Protein AF-A0AAD7YQD9-F1 (afdb_monomer_lite)

Structure (mmCIF, N/CA/C/O backbone):
data_AF-A0AAD7YQD9-F1
#
_entry.id   AF-A0AAD7YQD9-F1
#
loop_
_atom_site.group_PDB
_atom_site.id
_atom_site.type_symbol
_atom_site.label_atom_id
_atom_site.label_alt_id
_atom_site.label_comp_id
_atom_site.label_asym_id
_atom_site.label_entity_id
_atom_site.label_seq_id
_atom_site.pdbx_PDB_ins_code
_atom_site.Cartn_x
_atom_site.Cartn_y
_atom_site.Cartn_z
_atom_site.occupancy
_atom_site.B_iso_or_equiv
_atom_site.auth_seq_id
_atom_site.auth_comp_id
_atom_site.auth_asym_id
_atom_site.auth_atom_id
_atom_site.pdbx_PDB_model_num
ATOM 1 N N . MET A 1 1 ? 28.209 -9.258 -14.924 1.00 42.34 1 MET A N 1
ATOM 2 C CA . MET A 1 1 ? 29.156 -9.358 -13.782 1.00 42.34 1 MET A CA 1
ATOM 3 C C . MET A 1 1 ? 29.355 -10.800 -13.268 1.00 42.34 1 MET A C 1
ATOM 5 O O . MET A 1 1 ? 29.747 -10.992 -12.128 1.00 42.34 1 MET A O 1
ATOM 9 N N . GLN A 1 2 ? 29.235 -11.828 -14.121 1.00 38.47 2 GLN A N 1
ATOM 10 C CA . GLN A 1 2 ? 29.493 -13.237 -13.758 1.00 38.47 2 GLN A CA 1
ATOM 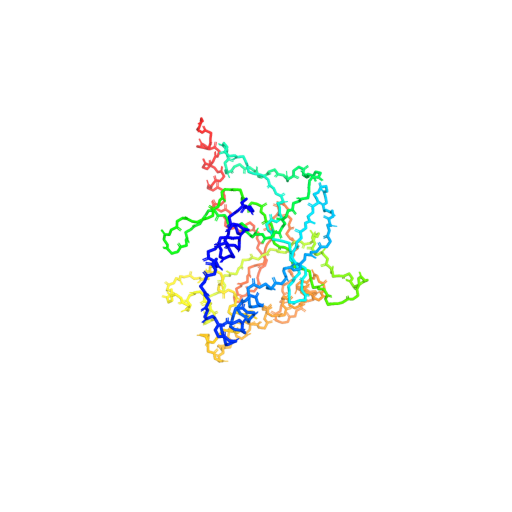11 C C . GLN A 1 2 ? 30.982 -13.645 -13.736 1.00 38.47 2 GLN A C 1
ATOM 13 O O . GLN A 1 2 ? 31.300 -14.771 -13.374 1.00 38.47 2 GLN A O 1
ATOM 18 N N . LYS A 1 3 ? 31.924 -12.750 -14.073 1.00 33.09 3 LYS A N 1
ATOM 19 C CA . LYS A 1 3 ? 33.361 -13.082 -14.038 1.00 33.09 3 LYS 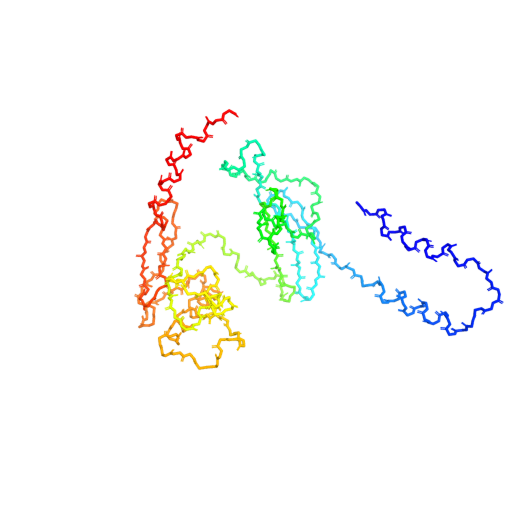A CA 1
ATOM 20 C C . LYS A 1 3 ? 33.985 -12.999 -12.635 1.00 33.09 3 LYS A C 1
ATOM 22 O O . LYS A 1 3 ? 34.925 -13.735 -12.366 1.00 33.09 3 LYS A O 1
ATOM 27 N N . ALA A 1 4 ? 33.440 -12.185 -11.724 1.00 32.25 4 ALA A N 1
ATOM 28 C CA . ALA A 1 4 ? 34.069 -11.929 -10.422 1.00 32.25 4 ALA A CA 1
ATOM 29 C C . ALA A 1 4 ? 33.846 -13.049 -9.382 1.00 32.25 4 ALA A C 1
ATOM 31 O O . ALA A 1 4 ? 34.755 -13.370 -8.621 1.00 32.25 4 ALA A O 1
ATOM 32 N N . SER A 1 5 ? 32.669 -13.690 -9.375 1.00 39.41 5 SER A N 1
ATOM 33 C CA . SER A 1 5 ? 32.343 -14.760 -8.414 1.00 39.41 5 SER A CA 1
ATOM 34 C C . SER A 1 5 ? 33.034 -16.089 -8.763 1.00 39.41 5 SER A C 1
ATOM 36 O O . SER A 1 5 ? 33.635 -16.723 -7.895 1.00 39.41 5 SER A O 1
ATOM 38 N N . ALA A 1 6 ? 33.087 -16.451 -10.052 1.00 39.75 6 ALA A N 1
ATOM 39 C CA . ALA A 1 6 ? 33.828 -17.628 -10.513 1.00 39.75 6 ALA A CA 1
ATOM 40 C C . ALA A 1 6 ? 35.352 -17.486 -10.306 1.00 39.75 6 ALA A C 1
ATOM 42 O O . ALA A 1 6 ? 36.026 -18.457 -9.961 1.00 39.75 6 ALA A O 1
ATOM 43 N N . GLN A 1 7 ? 35.903 -16.269 -10.435 1.00 38.09 7 GLN A N 1
ATOM 44 C CA . GLN A 1 7 ? 37.328 -16.008 -10.182 1.00 38.09 7 GLN A CA 1
ATOM 45 C C . GLN A 1 7 ? 37.728 -16.145 -8.708 1.00 38.09 7 GLN A C 1
ATOM 47 O O . GLN A 1 7 ? 38.887 -16.461 -8.435 1.00 38.09 7 GLN A O 1
ATOM 52 N N . CYS A 1 8 ? 36.800 -15.964 -7.762 1.00 37.59 8 CYS A N 1
ATOM 53 C CA . CYS A 1 8 ? 37.079 -16.175 -6.340 1.00 37.59 8 CYS A CA 1
ATOM 54 C C . CYS A 1 8 ? 37.277 -17.672 -6.027 1.00 37.59 8 CYS A C 1
ATOM 56 O O . CYS A 1 8 ? 38.214 -18.045 -5.324 1.00 37.59 8 CYS A O 1
ATOM 58 N N . CYS A 1 9 ? 36.464 -18.536 -6.646 1.00 42.69 9 CYS A N 1
ATOM 59 C CA . CYS A 1 9 ? 36.531 -19.989 -6.472 1.00 42.69 9 CYS A CA 1
ATOM 60 C C . CYS A 1 9 ? 37.806 -20.596 -7.096 1.00 42.69 9 CYS A C 1
ATOM 62 O O . CYS A 1 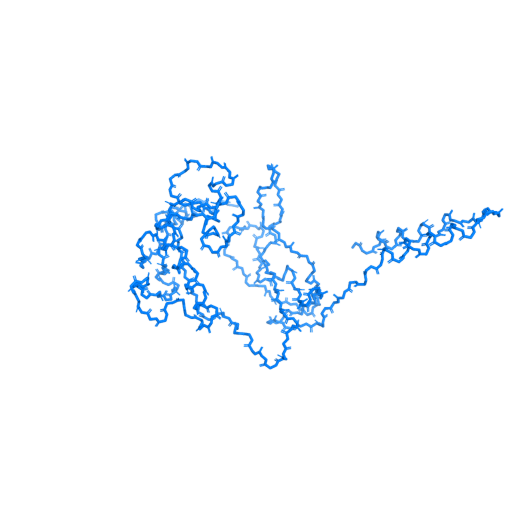9 ? 38.474 -21.423 -6.480 1.00 42.69 9 CYS A O 1
ATOM 64 N N . VAL A 1 10 ? 38.216 -20.115 -8.278 1.00 44.84 10 VAL A N 1
ATOM 65 C CA . VAL A 1 10 ? 39.431 -20.604 -8.961 1.00 44.84 10 VAL A CA 1
ATOM 66 C C . VAL A 1 10 ? 40.721 -20.103 -8.289 1.00 44.84 10 VAL A C 1
ATOM 68 O O . VAL A 1 10 ? 41.679 -20.866 -8.172 1.00 44.84 10 VAL A O 1
ATOM 71 N N . ARG A 1 11 ? 40.759 -18.863 -7.769 1.00 38.84 11 ARG A N 1
ATOM 72 C CA . ARG A 1 11 ? 41.952 -18.331 -7.071 1.00 38.84 11 ARG A CA 1
ATOM 73 C C . ARG A 1 11 ? 42.222 -18.989 -5.716 1.00 38.84 11 ARG A C 1
ATOM 75 O O . ARG A 1 11 ? 43.385 -19.057 -5.322 1.00 38.84 11 ARG A O 1
ATOM 82 N N . LEU A 1 12 ? 41.189 -19.464 -5.018 1.00 40.66 12 LEU A N 1
ATOM 83 C CA . LEU A 1 12 ? 41.350 -20.215 -3.767 1.00 40.66 12 LEU A CA 1
ATOM 84 C C . LEU A 1 12 ? 41.910 -21.624 -4.014 1.00 40.66 12 LEU A C 1
ATOM 86 O O . LEU A 1 12 ? 42.760 -22.070 -3.252 1.00 40.66 12 LEU A O 1
ATOM 90 N N . LEU A 1 13 ? 41.517 -22.274 -5.115 1.00 43.19 13 LEU A N 1
ATOM 91 C CA . LEU A 1 13 ? 42.025 -23.598 -5.497 1.00 43.19 13 LEU A CA 1
ATOM 92 C C . LEU A 1 13 ? 43.437 -23.558 -6.113 1.00 43.19 13 LEU A C 1
ATOM 94 O O . LEU A 1 13 ? 44.193 -24.510 -5.965 1.00 43.19 13 LEU A O 1
ATOM 98 N N . GLN A 1 14 ? 43.834 -22.461 -6.772 1.00 40.66 14 GLN A N 1
ATOM 99 C CA . GLN A 1 14 ? 45.178 -22.336 -7.366 1.00 40.66 14 GLN A CA 1
ATOM 100 C C . GLN A 1 14 ? 46.280 -21.922 -6.376 1.00 40.66 14 GLN A C 1
ATOM 102 O O . GLN A 1 14 ? 47.455 -22.119 -6.673 1.00 40.66 14 GLN A O 1
ATOM 107 N N . LYS A 1 15 ? 45.942 -21.364 -5.204 1.00 40.25 15 LYS A N 1
ATOM 108 C CA . LYS A 1 15 ? 46.939 -21.003 -4.175 1.00 40.25 15 LYS A CA 1
ATOM 109 C C . LYS A 1 15 ? 47.322 -22.151 -3.235 1.00 40.25 15 LYS A C 1
ATOM 111 O O . LYS A 1 15 ? 48.244 -21.980 -2.447 1.00 40.25 15 LYS A O 1
ATOM 116 N N . SER A 1 16 ? 46.679 -23.315 -3.324 1.00 43.34 16 SER A N 1
ATOM 117 C CA . SER A 1 16 ? 47.000 -24.493 -2.505 1.00 43.34 16 SER A CA 1
ATOM 118 C C . SER A 1 16 ? 47.942 -25.479 -3.212 1.00 43.34 16 SER A C 1
ATOM 120 O O . SER A 1 16 ? 47.771 -26.693 -3.104 1.00 43.34 16 SER A O 1
ATOM 122 N N . ALA A 1 17 ? 48.932 -24.976 -3.957 1.00 39.75 17 ALA A N 1
ATOM 123 C CA . ALA A 1 17 ? 50.011 -25.800 -4.491 1.00 39.75 17 ALA A CA 1
ATOM 124 C C . ALA A 1 17 ? 50.964 -26.214 -3.350 1.00 39.75 17 ALA A C 1
ATOM 126 O O . ALA A 1 17 ? 51.833 -25.452 -2.945 1.00 39.75 17 ALA A O 1
ATOM 127 N N . MET A 1 18 ? 50.718 -27.421 -2.830 1.00 44.50 18 MET A N 1
ATOM 128 C CA . MET A 1 18 ? 51.647 -28.366 -2.190 1.00 44.50 18 MET A CA 1
ATOM 129 C C . MET A 1 18 ? 52.735 -27.795 -1.260 1.00 44.50 18 MET A C 1
ATOM 131 O O . MET A 1 18 ? 53.845 -27.493 -1.691 1.00 44.50 18 MET A O 1
ATOM 135 N N . SER A 1 19 ? 52.478 -27.850 0.052 1.00 42.25 19 SER A N 1
ATOM 136 C CA . SER A 1 19 ? 53.506 -28.290 1.006 1.00 42.25 19 SER A CA 1
ATOM 137 C C . SER A 1 19 ? 53.112 -29.677 1.552 1.00 42.25 19 SER A C 1
ATOM 139 O O . SER A 1 19 ? 51.921 -29.934 1.767 1.00 42.25 19 SER A O 1
ATOM 141 N N . PRO A 1 20 ? 54.057 -30.619 1.716 1.00 46.00 20 PRO A N 1
ATOM 142 C CA . PRO A 1 20 ? 53.750 -31.969 2.171 1.00 46.00 20 PRO A CA 1
ATOM 143 C C . PRO A 1 20 ? 53.592 -31.961 3.696 1.00 46.00 20 PRO A C 1
ATOM 145 O O . PRO A 1 20 ? 54.568 -32.066 4.431 1.00 46.00 20 PRO A O 1
ATOM 148 N N . GLY A 1 21 ? 52.361 -31.785 4.173 1.00 56.81 21 GLY A N 1
ATOM 149 C CA . GLY A 1 21 ? 52.066 -31.821 5.610 1.00 56.81 21 GLY A CA 1
ATOM 150 C C . GLY A 1 21 ? 50.635 -31.448 5.995 1.00 56.81 21 GLY A C 1
ATOM 151 O O . GLY A 1 21 ? 50.427 -30.907 7.075 1.00 56.81 21 GLY A O 1
ATOM 152 N N . LEU A 1 22 ? 49.648 -31.669 5.119 1.00 46.84 22 LEU A N 1
ATOM 153 C CA . LEU A 1 22 ? 48.256 -31.335 5.422 1.00 46.84 22 LEU A CA 1
ATOM 154 C C . LEU A 1 22 ? 47.593 -32.493 6.183 1.00 46.84 22 LEU A C 1
ATOM 156 O O . LEU A 1 22 ? 47.324 -33.546 5.607 1.00 46.84 22 LEU A O 1
ATOM 160 N N . GLU A 1 23 ? 47.345 -32.306 7.480 1.00 55.19 23 GLU A N 1
ATOM 161 C CA . GLU A 1 23 ? 46.640 -33.292 8.298 1.00 55.19 23 GLU A CA 1
ATOM 162 C C . GLU A 1 23 ? 45.187 -33.490 7.840 1.00 55.19 23 GLU A C 1
ATOM 164 O O . GLU A 1 23 ? 44.527 -32.577 7.337 1.00 55.19 23 GLU A O 1
ATOM 169 N N . ILE A 1 24 ? 44.664 -34.698 8.068 1.00 57.94 24 ILE A N 1
ATOM 170 C CA . ILE A 1 24 ? 43.318 -35.152 7.672 1.00 57.94 24 ILE A CA 1
ATOM 171 C C . ILE A 1 24 ? 42.214 -34.184 8.157 1.00 57.94 24 ILE A C 1
ATOM 173 O O . ILE A 1 24 ? 41.207 -33.999 7.473 1.00 57.94 24 ILE A O 1
ATOM 177 N N . TRP A 1 25 ? 42.439 -33.492 9.280 1.00 47.25 25 TRP A N 1
ATOM 178 C CA . TRP A 1 25 ? 41.547 -32.473 9.849 1.00 47.25 25 TRP A CA 1
ATOM 179 C C . TRP A 1 25 ? 41.400 -31.207 8.985 1.00 47.25 25 TRP A C 1
ATOM 181 O O . TRP A 1 25 ? 40.344 -30.571 8.978 1.00 47.25 25 TRP A O 1
ATOM 191 N N . SER A 1 26 ? 42.422 -30.842 8.206 1.00 53.34 26 SER A N 1
ATOM 192 C CA . SER A 1 26 ? 42.373 -29.687 7.301 1.00 53.34 26 SER A CA 1
ATOM 193 C C . SER A 1 26 ? 41.535 -29.967 6.048 1.00 53.34 26 SER A C 1
ATOM 195 O O . SER A 1 26 ? 40.883 -29.059 5.529 1.00 53.34 26 SER A O 1
ATOM 197 N N . MET A 1 27 ? 41.486 -31.222 5.582 1.00 54.59 27 MET A N 1
ATOM 198 C CA . MET A 1 27 ? 40.645 -31.618 4.444 1.00 54.59 27 MET A CA 1
ATOM 199 C C . MET A 1 27 ? 39.156 -31.664 4.808 1.00 54.59 27 MET A C 1
ATOM 201 O O . MET A 1 27 ? 38.321 -31.217 4.022 1.00 54.59 27 MET A O 1
ATOM 205 N N . THR A 1 28 ? 38.797 -32.140 6.003 1.00 57.19 28 THR A N 1
ATOM 206 C CA . THR A 1 28 ? 37.399 -32.145 6.471 1.00 57.19 28 THR A CA 1
ATOM 207 C C . THR A 1 28 ? 36.851 -30.736 6.683 1.00 57.19 28 THR A C 1
ATOM 209 O O . THR A 1 28 ? 35.694 -30.489 6.329 1.00 57.19 28 THR A O 1
ATOM 212 N N . LEU A 1 29 ? 37.670 -29.793 7.165 1.00 54.44 29 LEU A N 1
ATOM 213 C CA . LEU A 1 29 ? 37.298 -28.376 7.280 1.00 54.44 29 LEU A CA 1
ATOM 214 C C . LEU A 1 29 ? 37.070 -27.730 5.900 1.00 54.44 29 LEU A C 1
ATOM 216 O O . LEU A 1 29 ? 36.082 -27.029 5.696 1.00 54.44 29 LEU A O 1
ATOM 220 N N . LEU A 1 30 ? 37.923 -28.024 4.915 1.00 54.16 30 LEU A N 1
ATOM 221 C CA . LEU A 1 30 ? 37.754 -27.542 3.538 1.00 54.16 30 LEU A CA 1
ATOM 222 C C . LEU A 1 30 ? 36.487 -28.098 2.869 1.00 54.16 30 LEU A C 1
ATOM 224 O O . LEU A 1 30 ? 35.765 -27.352 2.208 1.00 54.16 30 LEU A O 1
ATOM 228 N N . ILE A 1 31 ? 36.166 -29.379 3.077 1.00 55.72 31 ILE A N 1
ATOM 229 C CA . ILE A 1 31 ? 34.952 -30.008 2.527 1.00 55.72 31 ILE A CA 1
ATOM 230 C C . ILE A 1 31 ? 33.682 -29.440 3.181 1.00 55.72 31 ILE A C 1
ATOM 232 O O . ILE A 1 31 ? 32.663 -29.262 2.510 1.00 55.72 31 ILE A O 1
ATOM 236 N N . SER A 1 32 ? 33.723 -29.128 4.478 1.00 55.19 32 SER A N 1
ATOM 237 C CA . SER A 1 32 ? 32.579 -28.543 5.189 1.00 55.19 32 SER A CA 1
ATOM 238 C C . SER A 1 32 ? 32.376 -27.060 4.849 1.00 55.19 32 SER A C 1
ATOM 240 O O . SER A 1 32 ? 31.241 -26.664 4.588 1.00 55.19 32 SER A O 1
ATOM 242 N N . VAL A 1 33 ? 33.441 -26.266 4.699 1.00 54.53 33 VAL A N 1
ATOM 243 C CA . VAL A 1 33 ? 33.357 -24.873 4.212 1.00 54.53 33 VAL A CA 1
ATOM 244 C C . VAL A 1 33 ? 32.900 -24.810 2.745 1.00 54.53 33 VAL A C 1
ATOM 246 O O . VAL A 1 33 ? 32.076 -23.965 2.394 1.00 54.53 33 VAL A O 1
ATOM 249 N N . ALA A 1 34 ? 33.336 -25.744 1.891 1.00 51.66 34 ALA A N 1
ATOM 250 C CA . ALA A 1 34 ? 32.863 -25.838 0.507 1.00 51.66 34 ALA A CA 1
ATOM 251 C C . ALA A 1 34 ? 31.367 -26.197 0.410 1.00 51.66 34 ALA A C 1
ATOM 253 O O . ALA A 1 34 ? 30.667 -25.675 -0.458 1.00 51.66 34 ALA A O 1
ATOM 254 N N . ARG A 1 35 ? 30.850 -27.037 1.321 1.00 49.88 35 ARG A N 1
ATOM 255 C CA . ARG A 1 35 ? 29.410 -27.353 1.408 1.00 49.88 35 ARG A CA 1
ATOM 256 C C . ARG A 1 35 ? 28.568 -26.178 1.909 1.00 49.88 35 ARG A C 1
ATOM 258 O O . ARG A 1 35 ? 27.457 -26.002 1.422 1.00 49.88 35 ARG A O 1
ATOM 265 N N . VAL A 1 36 ? 29.090 -25.363 2.828 1.00 48.91 36 VAL A N 1
ATOM 266 C CA . VAL A 1 36 ? 28.398 -24.164 3.343 1.00 48.91 36 VAL A CA 1
ATOM 267 C C . VAL A 1 36 ? 28.301 -23.052 2.284 1.00 48.91 36 VAL A C 1
ATOM 269 O O . VAL A 1 36 ? 27.357 -22.269 2.302 1.00 48.91 36 VAL A O 1
ATOM 272 N N . CYS A 1 37 ? 29.212 -23.014 1.307 1.00 50.69 37 CYS A N 1
ATOM 273 C CA . CYS A 1 37 ? 29.266 -21.964 0.282 1.00 50.69 37 CYS A CA 1
ATOM 274 C C . CYS A 1 37 ? 28.394 -22.198 -0.970 1.00 50.69 37 CYS A C 1
ATOM 276 O O . CYS A 1 37 ? 28.425 -21.378 -1.886 1.00 50.69 37 CYS A O 1
ATOM 278 N N . CYS A 1 38 ? 27.634 -23.294 -1.063 1.00 53.66 38 CYS A N 1
ATOM 279 C CA . CYS A 1 38 ? 26.852 -23.627 -2.262 1.00 53.66 38 CYS A CA 1
ATOM 280 C C . CYS A 1 38 ? 25.407 -24.008 -1.921 1.00 53.66 38 CYS A C 1
ATOM 282 O O . CYS A 1 38 ? 24.965 -25.131 -2.172 1.00 53.66 38 CYS A O 1
ATOM 284 N N . THR A 1 39 ? 24.631 -23.061 -1.391 1.00 58.38 39 THR A N 1
ATOM 285 C CA . THR A 1 39 ? 23.173 -23.149 -1.512 1.00 58.38 39 THR A CA 1
ATOM 286 C C . THR A 1 39 ? 22.826 -23.065 -3.000 1.00 58.38 39 THR A C 1
ATOM 288 O O . THR A 1 39 ? 23.118 -22.079 -3.675 1.00 58.38 39 THR A O 1
ATOM 291 N N . LYS A 1 40 ? 22.265 -24.142 -3.563 1.00 75.00 40 LYS A N 1
ATOM 292 C CA . LYS A 1 40 ? 21.795 -24.128 -4.952 1.00 75.00 40 LYS A CA 1
ATOM 293 C C . LYS A 1 40 ? 20.631 -23.146 -5.047 1.00 75.00 40 LYS A C 1
ATOM 295 O O . LYS A 1 40 ? 19.573 -23.395 -4.480 1.00 75.00 40 LYS A O 1
ATOM 300 N N . VAL A 1 41 ? 20.837 -22.044 -5.760 1.00 82.00 41 VAL A N 1
ATOM 301 C CA . VAL A 1 41 ? 19.759 -21.125 -6.133 1.00 82.00 41 VAL A CA 1
ATOM 302 C C . VAL A 1 41 ? 18.839 -21.858 -7.107 1.00 82.00 41 VAL A C 1
ATOM 304 O O . VAL A 1 41 ? 19.285 -22.304 -8.167 1.00 82.00 41 VAL A O 1
ATOM 307 N N . GLU A 1 42 ? 17.572 -22.027 -6.737 1.00 91.44 42 GLU A N 1
ATOM 308 C CA . GLU A 1 42 ? 16.568 -22.646 -7.599 1.00 91.44 42 GLU A CA 1
ATOM 309 C C . GLU A 1 42 ? 15.844 -21.563 -8.412 1.00 91.44 42 GLU A C 1
ATOM 311 O O . GLU A 1 42 ? 15.472 -20.513 -7.888 1.00 91.44 42 GLU A O 1
ATOM 316 N N . TYR A 1 43 ? 15.643 -21.816 -9.704 1.00 93.00 43 TYR A N 1
ATOM 317 C CA . TYR A 1 43 ? 15.003 -20.880 -10.628 1.00 93.00 43 TYR A CA 1
ATOM 318 C C . TYR A 1 43 ? 13.615 -21.370 -11.047 1.00 93.00 43 TYR A C 1
ATOM 320 O O . TYR A 1 43 ? 13.329 -22.572 -11.062 1.00 93.00 43 TYR A O 1
ATOM 328 N N . THR A 1 44 ? 12.746 -20.438 -11.432 1.00 91.31 44 THR A N 1
ATOM 329 C CA . THR A 1 44 ? 11.458 -20.765 -12.058 1.00 91.31 44 THR A CA 1
ATOM 330 C C . THR A 1 44 ? 11.662 -21.208 -13.514 1.00 91.31 44 THR A C 1
ATOM 332 O O . THR A 1 44 ? 12.683 -20.871 -14.126 1.00 91.31 44 THR A O 1
ATOM 335 N N . PRO A 1 45 ? 10.687 -21.902 -14.132 1.00 91.69 45 PRO A N 1
ATOM 336 C CA . PRO A 1 45 ? 10.608 -21.934 -15.589 1.00 91.69 45 PRO A CA 1
ATOM 337 C C . PRO A 1 45 ? 10.434 -20.513 -16.148 1.00 91.69 45 PRO A C 1
ATOM 339 O O . PRO A 1 45 ? 10.031 -19.590 -15.429 1.00 91.69 45 PRO A O 1
ATOM 342 N N . VAL A 1 46 ? 10.734 -20.349 -17.436 1.00 91.81 46 VAL A N 1
ATOM 343 C CA . VAL A 1 46 ? 10.463 -19.099 -18.154 1.00 91.81 46 VAL A CA 1
ATOM 344 C C . VAL A 1 46 ? 8.956 -18.960 -18.350 1.00 91.81 46 VAL A C 1
ATOM 346 O O . VAL A 1 46 ? 8.308 -19.886 -18.836 1.00 91.81 46 VAL A O 1
ATOM 349 N N . VAL A 1 47 ? 8.412 -17.801 -17.991 1.00 89.38 47 VAL A N 1
ATOM 350 C CA . VAL A 1 47 ? 6.994 -17.459 -18.152 1.00 89.38 47 VAL A CA 1
ATOM 351 C C . VAL A 1 47 ? 6.882 -16.276 -19.105 1.00 89.38 47 VAL A C 1
ATOM 353 O O . VAL A 1 47 ? 7.677 -15.345 -19.022 1.00 89.38 47 VAL A O 1
ATOM 356 N N . ALA A 1 48 ? 5.917 -16.308 -20.022 1.00 86.69 48 ALA A N 1
ATOM 357 C CA . ALA A 1 48 ? 5.623 -15.184 -20.904 1.00 86.69 48 ALA A CA 1
ATOM 358 C C . ALA A 1 48 ? 4.436 -14.382 -20.353 1.00 86.69 48 ALA A C 1
ATOM 360 O O . ALA A 1 48 ? 3.374 -14.950 -20.107 1.00 86.69 48 ALA A O 1
ATOM 361 N N . VAL A 1 49 ? 4.613 -13.073 -20.181 1.00 78.31 49 VAL A N 1
ATOM 362 C CA . VAL A 1 49 ? 3.584 -12.131 -19.719 1.00 78.31 49 VAL A CA 1
ATOM 363 C C . VAL A 1 49 ? 3.560 -10.953 -20.684 1.00 78.31 49 VAL A C 1
ATOM 365 O O . VAL A 1 49 ? 4.555 -10.248 -20.798 1.00 78.31 49 VAL A O 1
ATOM 368 N N . GLU A 1 50 ? 2.455 -10.777 -21.417 1.00 76.75 50 GLU A N 1
ATOM 369 C CA . GLU A 1 50 ? 2.231 -9.638 -22.333 1.00 76.75 50 GLU A CA 1
ATOM 370 C C . GLU A 1 50 ? 3.429 -9.307 -23.254 1.00 76.75 50 GLU A C 1
ATOM 372 O O . GLU A 1 50 ? 3.786 -8.154 -23.468 1.00 76.75 50 GLU A O 1
ATOM 377 N N . GLY A 1 51 ? 4.085 -10.335 -23.806 1.00 79.62 51 GLY A N 1
ATOM 378 C CA . GLY A 1 51 ? 5.228 -10.157 -24.714 1.00 79.62 51 GLY A CA 1
ATOM 379 C C . GLY A 1 51 ? 6.590 -9.978 -24.030 1.00 79.62 51 GLY A C 1
ATOM 380 O O . GLY A 1 51 ? 7.580 -9.738 -24.718 1.00 79.62 51 GLY A O 1
ATOM 381 N N . LEU A 1 52 ? 6.674 -10.133 -22.706 1.00 88.81 52 LEU A N 1
ATOM 382 C CA . LEU A 1 52 ? 7.924 -10.232 -21.951 1.00 88.81 52 LEU A CA 1
ATOM 383 C C . LEU A 1 52 ? 8.133 -11.664 -21.447 1.00 88.81 52 LEU A C 1
ATOM 385 O O . LEU A 1 52 ? 7.248 -12.244 -20.820 1.00 88.81 52 LEU A O 1
ATOM 389 N N . LYS A 1 53 ? 9.317 -12.237 -21.679 1.00 94.06 53 LYS A N 1
ATOM 390 C CA . LYS A 1 53 ? 9.712 -13.515 -21.069 1.00 94.06 53 LYS A CA 1
ATOM 391 C C . LYS A 1 53 ? 10.453 -13.243 -19.769 1.00 94.06 53 LYS A C 1
ATOM 393 O O . LYS A 1 53 ? 11.466 -12.557 -19.790 1.00 94.06 53 LYS A O 1
ATOM 398 N N . ILE A 1 54 ? 9.987 -13.796 -18.657 1.00 94.56 54 ILE A N 1
ATOM 399 C CA . ILE A 1 54 ? 10.588 -13.603 -17.335 1.00 94.56 54 ILE A CA 1
ATOM 400 C C . ILE A 1 54 ? 11.026 -14.929 -16.724 1.00 94.56 54 ILE A C 1
ATOM 402 O O . ILE A 1 54 ? 10.371 -15.961 -16.894 1.00 94.56 54 ILE A O 1
ATOM 406 N N . LYS A 1 55 ? 12.126 -14.892 -15.978 1.00 95.50 55 LYS A N 1
ATOM 407 C CA . LYS A 1 55 ? 12.630 -16.011 -15.183 1.00 95.50 55 LYS A CA 1
ATOM 408 C C . LYS A 1 55 ? 12.958 -15.515 -13.782 1.00 95.50 55 LYS A C 1
ATOM 410 O O . LYS A 1 55 ? 13.680 -14.540 -13.632 1.00 95.50 55 LYS A O 1
ATOM 415 N N . GLY A 1 56 ? 12.386 -16.158 -12.774 1.00 94.75 56 GLY A N 1
ATOM 416 C CA . GLY A 1 56 ? 12.495 -15.769 -11.375 1.00 94.75 56 GLY A CA 1
ATOM 417 C C . GLY A 1 56 ? 13.244 -16.791 -10.526 1.00 94.75 56 GLY A C 1
ATOM 418 O O . GLY A 1 56 ? 13.873 -17.727 -11.028 1.00 94.75 56 GLY A O 1
ATOM 419 N N . LEU A 1 57 ? 13.120 -16.626 -9.214 1.00 94.94 57 LEU A N 1
ATOM 420 C CA . LEU A 1 57 ? 13.697 -17.486 -8.184 1.00 94.94 57 LEU A CA 1
ATOM 421 C C . LEU A 1 57 ? 12.612 -18.333 -7.520 1.00 94.94 57 LEU A C 1
ATOM 423 O O . LEU A 1 57 ? 11.466 -17.905 -7.403 1.00 94.94 57 LEU A O 1
ATOM 427 N N . LYS A 1 58 ? 12.973 -19.517 -7.035 1.00 91.25 58 LYS A N 1
ATOM 428 C CA . LYS A 1 58 ? 12.139 -20.296 -6.118 1.00 91.25 58 LYS A CA 1
ATOM 429 C C . LYS A 1 58 ? 12.762 -20.282 -4.736 1.00 91.25 58 LYS A C 1
ATOM 431 O O . LYS A 1 58 ? 13.926 -20.633 -4.566 1.00 91.25 58 LYS A O 1
ATOM 436 N N . GLU A 1 59 ? 11.980 -19.877 -3.746 1.00 89.00 59 GLU A N 1
ATOM 437 C CA . GLU A 1 59 ? 12.450 -19.795 -2.368 1.00 89.00 59 GLU A CA 1
ATOM 438 C C . GLU A 1 59 ? 11.269 -19.885 -1.396 1.00 89.00 59 GLU A C 1
ATOM 440 O O . GLU A 1 59 ? 10.258 -19.206 -1.576 1.00 89.00 59 GLU A O 1
ATOM 445 N N . ASN A 1 60 ? 11.408 -20.702 -0.347 1.00 84.62 60 ASN A N 1
ATOM 446 C CA . ASN A 1 60 ? 10.446 -20.833 0.757 1.00 84.62 60 ASN A CA 1
ATOM 447 C C . ASN A 1 60 ? 8.999 -21.144 0.320 1.00 84.62 60 ASN A C 1
ATOM 449 O O . ASN A 1 60 ? 8.053 -20.647 0.922 1.00 84.62 60 ASN A O 1
ATOM 453 N N . GLY A 1 61 ? 8.817 -21.956 -0.730 1.00 83.44 61 GLY A N 1
ATOM 454 C CA . GLY A 1 61 ? 7.486 -22.311 -1.242 1.00 83.44 61 GLY A CA 1
ATOM 455 C C . GLY A 1 61 ? 6.826 -21.226 -2.100 1.00 83.44 61 GLY A C 1
ATOM 456 O O . GLY A 1 61 ? 5.611 -21.251 -2.286 1.00 83.44 61 GLY A O 1
ATOM 457 N N . PHE A 1 62 ? 7.608 -20.274 -2.618 1.00 86.00 62 PHE A N 1
ATOM 458 C CA . PHE A 1 62 ? 7.153 -19.247 -3.552 1.00 86.00 62 PHE A CA 1
ATOM 459 C C . PHE A 1 62 ? 8.030 -19.208 -4.801 1.00 86.00 62 PHE A C 1
ATOM 461 O O . PHE A 1 62 ? 9.253 -19.331 -4.720 1.00 86.00 62 PHE A O 1
ATOM 468 N N . ALA A 1 63 ? 7.404 -18.959 -5.948 1.00 90.56 63 ALA A N 1
ATOM 469 C CA . ALA A 1 63 ? 8.062 -18.419 -7.126 1.00 90.56 63 ALA A CA 1
ATOM 470 C C . ALA A 1 63 ? 8.068 -16.886 -7.015 1.00 90.56 63 ALA A C 1
ATOM 472 O O . ALA A 1 63 ? 7.021 -16.263 -6.837 1.00 90.56 63 ALA A O 1
ATOM 473 N N . LYS A 1 64 ? 9.254 -16.286 -7.086 1.00 93.69 64 LYS A N 1
ATOM 474 C CA . LYS A 1 64 ? 9.506 -14.852 -6.939 1.00 93.69 64 LYS A CA 1
ATOM 475 C C . LYS A 1 64 ? 10.018 -14.294 -8.261 1.00 93.69 64 LYS A C 1
ATOM 477 O O . LYS A 1 64 ? 11.029 -14.773 -8.768 1.00 93.69 64 LYS A O 1
ATOM 482 N N . TYR A 1 65 ? 9.369 -13.267 -8.788 1.00 94.25 65 TYR A N 1
ATOM 483 C CA . TYR A 1 65 ? 9.813 -12.527 -9.968 1.00 94.25 65 TYR A CA 1
ATOM 484 C C . TYR A 1 65 ? 10.014 -11.073 -9.559 1.00 94.25 65 TYR A C 1
ATOM 486 O O . TYR A 1 65 ? 9.047 -10.336 -9.398 1.00 94.25 65 TYR A O 1
ATOM 494 N N . LEU A 1 66 ? 11.260 -10.680 -9.326 1.00 94.94 66 LEU A N 1
ATOM 495 C CA . LEU A 1 66 ? 11.618 -9.371 -8.788 1.00 94.94 66 LEU A CA 1
ATOM 496 C C . LEU A 1 66 ? 12.035 -8.418 -9.910 1.00 94.94 66 LEU A C 1
ATOM 498 O O . LEU A 1 66 ? 12.728 -8.817 -10.846 1.00 94.94 66 LEU A O 1
ATOM 502 N N . GLY A 1 67 ? 11.625 -7.159 -9.819 1.00 94.25 67 GLY A N 1
ATOM 503 C CA . GLY A 1 67 ? 12.040 -6.120 -10.752 1.00 94.25 67 GLY A CA 1
ATOM 504 C C . GLY A 1 67 ? 11.438 -6.243 -12.155 1.00 94.25 67 GLY A C 1
ATOM 505 O O . GLY A 1 67 ? 12.007 -5.685 -13.093 1.00 94.25 67 GLY A O 1
ATOM 506 N N . VAL A 1 68 ? 10.305 -6.935 -12.324 1.00 94.06 68 VAL A N 1
ATOM 507 C CA . VAL A 1 68 ? 9.649 -7.111 -13.632 1.00 94.06 68 VAL A CA 1
ATOM 508 C C . VAL A 1 68 ? 9.182 -5.747 -14.159 1.00 94.06 68 VAL A C 1
ATOM 510 O O . VAL A 1 68 ? 8.375 -5.095 -13.494 1.00 94.06 68 VAL A O 1
ATOM 513 N N . PRO A 1 69 ? 9.665 -5.270 -15.319 1.00 93.12 69 PRO A N 1
ATOM 514 C CA . PRO A 1 69 ? 9.309 -3.948 -15.819 1.00 93.12 69 PRO A CA 1
ATOM 515 C C . PRO A 1 69 ? 7.875 -3.919 -16.351 1.00 93.12 69 PRO A C 1
ATOM 517 O O . PRO A 1 69 ? 7.497 -4.742 -17.180 1.00 93.12 69 PRO A O 1
ATOM 520 N N . TYR A 1 70 ? 7.098 -2.927 -15.914 1.00 91.50 70 TYR A N 1
ATOM 521 C CA . TYR A 1 70 ? 5.759 -2.652 -16.457 1.00 91.50 70 TYR A CA 1
ATOM 522 C C . TYR A 1 70 ? 5.707 -1.345 -17.259 1.00 91.50 70 TYR A C 1
ATOM 524 O O . TYR A 1 70 ? 4.760 -1.105 -18.006 1.00 91.50 70 TYR A O 1
ATOM 532 N N . GLY A 1 71 ? 6.733 -0.498 -17.142 1.00 91.12 71 GLY A N 1
ATOM 533 C CA . GLY A 1 71 ? 6.809 0.773 -17.848 1.00 91.12 71 GLY A CA 1
ATOM 534 C C . GLY A 1 71 ? 8.238 1.230 -18.101 1.00 91.12 71 GLY A C 1
ATOM 535 O O . GLY A 1 71 ? 9.194 0.707 -17.527 1.00 91.12 71 GLY A O 1
ATOM 536 N N . ILE A 1 72 ? 8.367 2.235 -18.959 1.00 90.94 72 ILE A N 1
ATOM 537 C CA . ILE A 1 72 ? 9.611 2.954 -19.229 1.00 90.94 72 ILE A CA 1
ATOM 538 C C . ILE A 1 72 ? 9.440 4.437 -18.899 1.00 90.94 72 ILE A C 1
ATOM 540 O O . ILE A 1 72 ? 8.347 5.001 -19.019 1.00 90.94 72 ILE A O 1
ATOM 544 N N . ILE A 1 73 ? 10.543 5.059 -18.488 1.00 88.56 73 ILE A N 1
ATOM 545 C CA . ILE A 1 73 ? 10.625 6.489 -18.190 1.00 88.56 73 ILE A CA 1
ATOM 546 C C . ILE A 1 73 ? 11.384 7.183 -19.313 1.00 88.56 73 ILE A C 1
ATOM 548 O O . ILE A 1 73 ? 12.406 6.689 -19.791 1.00 88.56 73 ILE A O 1
ATOM 552 N N . ASP A 1 74 ? 10.889 8.348 -19.715 1.00 86.00 74 ASP A N 1
ATOM 553 C CA . ASP A 1 74 ? 11.651 9.265 -20.547 1.00 86.00 74 ASP A CA 1
ATOM 554 C C . ASP A 1 74 ? 12.692 9.976 -19.675 1.00 86.00 74 ASP A C 1
ATOM 556 O O . ASP A 1 74 ? 12.346 10.773 -18.808 1.00 86.00 74 ASP A O 1
ATOM 560 N N . LYS A 1 75 ? 13.981 9.689 -19.877 1.00 84.69 75 LYS A N 1
ATOM 561 C CA . LYS A 1 75 ? 15.058 10.324 -19.096 1.00 84.69 75 LYS A CA 1
ATOM 562 C C . LYS A 1 75 ? 15.197 11.821 -19.385 1.00 84.69 75 LYS A C 1
ATOM 564 O O . LYS A 1 75 ? 15.715 12.532 -18.529 1.00 84.69 75 LYS A O 1
ATOM 569 N N . GLY A 1 76 ? 14.735 12.290 -20.547 1.00 85.50 76 GLY A N 1
ATOM 570 C CA . GLY A 1 76 ? 14.662 13.715 -20.876 1.00 85.50 76 GLY A CA 1
ATOM 571 C C . GLY A 1 76 ? 13.488 14.420 -20.195 1.00 85.50 76 GLY A C 1
ATOM 572 O O . GLY A 1 76 ? 13.554 15.619 -19.950 1.00 85.50 76 GLY A O 1
ATOM 573 N N . ASN A 1 77 ? 12.442 13.676 -19.825 1.00 85.50 77 ASN A N 1
ATOM 574 C CA . ASN A 1 77 ? 11.300 14.181 -19.068 1.00 85.50 77 ASN A CA 1
ATOM 575 C C . ASN A 1 77 ? 10.813 13.143 -18.035 1.00 85.50 77 ASN A C 1
ATOM 577 O O . ASN A 1 77 ? 9.760 12.524 -18.220 1.00 85.50 77 ASN A O 1
ATOM 581 N N . PRO A 1 78 ? 11.551 12.944 -16.923 1.00 78.94 78 PRO A N 1
ATOM 582 C CA . PRO A 1 78 ? 11.247 11.896 -15.945 1.00 78.94 78 PRO A CA 1
ATOM 583 C C . PRO A 1 78 ? 9.941 12.132 -15.174 1.00 78.94 78 PRO A C 1
ATOM 585 O O . PRO A 1 78 ? 9.465 11.237 -14.479 1.00 78.94 78 PRO A O 1
ATOM 588 N N . PHE A 1 79 ? 9.358 13.328 -15.297 1.00 78.19 79 PHE A N 1
ATOM 589 C CA . PHE A 1 79 ? 8.065 13.698 -14.721 1.00 78.19 79 PHE A CA 1
ATOM 590 C C . PHE A 1 79 ? 6.909 13.593 -15.727 1.00 78.19 79 PHE A C 1
ATOM 592 O O . PHE A 1 79 ? 5.758 13.847 -15.368 1.00 78.19 79 PHE A O 1
ATOM 599 N N . GLY A 1 80 ? 7.204 13.233 -16.978 1.00 80.38 80 GLY A N 1
ATOM 600 C CA . GLY A 1 80 ? 6.210 12.971 -18.006 1.00 80.38 80 GLY A CA 1
ATOM 601 C C . GLY A 1 80 ? 5.392 11.703 -17.727 1.00 80.38 80 GLY A C 1
ATOM 602 O O . GLY A 1 80 ? 5.689 10.934 -16.807 1.00 80.38 80 GLY A O 1
ATOM 603 N N . PRO A 1 81 ? 4.337 11.456 -18.519 1.00 80.56 81 PRO A N 1
ATOM 604 C CA . PRO A 1 81 ? 3.568 10.226 -18.405 1.00 80.56 81 PRO A CA 1
ATOM 605 C C . PRO A 1 81 ? 4.452 9.006 -18.700 1.00 80.56 81 PRO A C 1
ATOM 607 O O . PRO A 1 81 ? 5.240 9.000 -19.647 1.00 80.56 81 PRO A O 1
ATOM 610 N N . MET A 1 82 ? 4.279 7.944 -17.912 1.00 85.44 82 MET A N 1
ATOM 611 C CA . MET A 1 82 ? 4.894 6.648 -18.197 1.00 85.44 82 MET A CA 1
ATOM 612 C C . MET A 1 82 ? 4.352 6.070 -19.509 1.00 85.44 82 MET A C 1
ATOM 614 O O . MET A 1 82 ? 3.159 6.172 -19.803 1.00 85.44 82 MET A O 1
ATOM 618 N N . LYS A 1 83 ? 5.235 5.414 -20.268 1.00 88.62 83 LYS A N 1
ATOM 619 C CA . LYS A 1 83 ? 4.861 4.547 -21.390 1.00 88.62 83 LYS A CA 1
ATOM 620 C C . LYS A 1 83 ? 4.928 3.077 -20.948 1.00 88.62 83 LYS A C 1
ATOM 622 O O . LYS A 1 83 ? 5.869 2.727 -20.232 1.00 88.62 83 LYS A O 1
ATOM 627 N N . PRO A 1 84 ? 3.990 2.213 -21.373 1.00 89.81 84 PRO A N 1
ATOM 628 C CA . PRO A 1 84 ? 4.081 0.774 -21.129 1.00 89.81 84 PRO A CA 1
ATOM 629 C C . PRO A 1 84 ? 5.405 0.191 -21.635 1.00 89.81 84 PRO A C 1
ATOM 631 O O . PRO A 1 84 ? 5.963 0.675 -22.624 1.00 89.81 84 PRO A O 1
ATOM 634 N N . HIS A 1 85 ? 5.913 -0.845 -20.966 1.00 89.75 85 HIS A N 1
ATOM 635 C CA . HIS A 1 85 ? 7.118 -1.533 -21.428 1.00 89.75 85 HIS A CA 1
ATOM 636 C C . HIS A 1 85 ? 6.842 -2.226 -22.780 1.00 89.75 85 HIS A C 1
ATOM 638 O O . HIS A 1 85 ? 5.845 -2.936 -22.889 1.00 89.75 85 HIS A O 1
ATOM 644 N N . PRO A 1 86 ? 7.704 -2.088 -23.806 1.00 89.25 86 PRO A N 1
ATOM 645 C CA . PRO A 1 86 ? 7.429 -2.589 -25.162 1.00 89.25 86 PRO A CA 1
ATOM 646 C C . PRO A 1 86 ? 7.507 -4.123 -25.321 1.00 89.25 86 PRO A C 1
ATOM 648 O O . PRO A 1 86 ? 7.467 -4.629 -26.439 1.00 89.25 86 PRO A O 1
ATOM 651 N N . GLY A 1 87 ? 7.640 -4.872 -24.224 1.00 86.50 87 GLY A N 1
ATOM 652 C CA . GLY A 1 87 ? 8.006 -6.291 -24.247 1.00 86.50 87 GLY A CA 1
ATOM 653 C C . GLY A 1 87 ? 9.462 -6.531 -24.675 1.00 86.50 87 GLY A C 1
ATOM 654 O O . GLY A 1 87 ? 10.222 -5.596 -24.926 1.00 86.50 87 GLY A O 1
ATOM 655 N N . SER A 1 88 ? 9.876 -7.798 -24.695 1.00 84.25 88 SER A N 1
ATOM 656 C CA . SER A 1 88 ? 11.172 -8.228 -25.237 1.00 84.25 88 SER A CA 1
ATOM 657 C C . SER A 1 88 ? 11.148 -9.722 -25.561 1.00 84.25 88 SER A C 1
ATOM 659 O O . SER A 1 88 ? 10.561 -10.522 -24.828 1.00 84.25 88 SER A O 1
ATOM 661 N N . SER A 1 89 ? 11.823 -10.109 -26.647 1.00 83.38 89 SER A N 1
ATOM 662 C CA . SER A 1 89 ? 12.036 -11.516 -27.006 1.00 83.38 89 SER A CA 1
ATOM 663 C C . SER A 1 89 ? 12.996 -12.234 -26.061 1.00 83.38 89 SER A C 1
ATOM 665 O O . SER A 1 89 ? 12.918 -13.466 -25.941 1.00 83.38 89 SER A O 1
ATOM 667 N N . ASP A 1 90 ? 13.884 -11.469 -25.424 1.00 91.94 90 ASP A N 1
ATOM 668 C CA . ASP A 1 90 ? 14.906 -11.963 -24.512 1.00 91.94 90 ASP A CA 1
ATOM 669 C C . ASP A 1 90 ? 14.303 -12.306 -23.152 1.00 91.94 90 ASP A C 1
ATOM 671 O O . ASP A 1 90 ? 13.320 -11.712 -22.704 1.00 91.94 90 ASP A O 1
ATOM 675 N N . VAL A 1 91 ? 14.911 -13.284 -22.481 1.00 93.69 91 VAL A N 1
ATOM 676 C CA . VAL A 1 91 ? 14.512 -13.654 -21.124 1.00 93.69 91 VAL A CA 1
ATOM 677 C C . VAL A 1 91 ? 15.049 -12.609 -20.150 1.00 93.69 91 VAL A C 1
ATOM 679 O O . VAL A 1 91 ? 16.257 -12.445 -19.998 1.00 93.69 91 VAL A O 1
ATOM 682 N N . PHE A 1 92 ? 14.140 -11.922 -19.471 1.00 93.69 92 PHE A N 1
ATOM 683 C CA . PHE A 1 92 ? 14.438 -11.025 -18.369 1.00 93.69 92 PHE A CA 1
ATOM 684 C C . PHE A 1 92 ? 14.636 -11.827 -17.074 1.00 93.69 92 PHE A C 1
ATOM 686 O O . PHE A 1 92 ? 13.725 -12.511 -16.600 1.00 93.69 92 PHE A O 1
ATOM 693 N N . GLU A 1 93 ? 15.834 -11.734 -16.498 1.00 95.62 93 GLU A N 1
ATOM 694 C CA . GLU A 1 93 ? 16.163 -12.330 -15.199 1.00 95.62 93 GLU A CA 1
ATOM 695 C C . GLU A 1 93 ? 15.575 -11.460 -14.075 1.00 95.62 93 GLU A C 1
ATOM 697 O O . GLU A 1 93 ? 16.127 -10.432 -13.683 1.00 95.62 93 GLU A O 1
ATOM 702 N N . ALA A 1 94 ? 14.417 -11.877 -13.571 1.00 94.62 94 ALA A N 1
ATOM 703 C CA . ALA A 1 94 ? 13.634 -11.201 -12.547 1.00 94.62 94 ALA A CA 1
ATOM 704 C C . ALA A 1 94 ? 14.106 -11.602 -11.139 1.00 94.62 94 ALA A C 1
ATOM 706 O O . ALA A 1 94 ? 13.376 -12.238 -10.372 1.00 94.62 94 ALA A O 1
ATOM 707 N N . THR A 1 95 ? 15.359 -11.284 -10.815 1.00 95.06 95 THR A N 1
ATOM 708 C CA . THR A 1 95 ? 16.023 -11.729 -9.576 1.00 95.06 95 THR A CA 1
ATOM 709 C C . THR A 1 95 ? 16.342 -10.600 -8.599 1.00 95.06 95 THR A C 1
ATOM 711 O O . THR A 1 95 ? 16.759 -10.880 -7.479 1.00 95.06 95 THR A O 1
ATOM 714 N N . GLU A 1 96 ? 16.161 -9.337 -8.993 1.00 94.25 96 GLU A N 1
ATOM 715 C CA . GLU A 1 96 ? 16.515 -8.166 -8.183 1.00 94.25 96 GLU A CA 1
ATOM 716 C C . GLU A 1 96 ? 15.416 -7.095 -8.220 1.00 94.25 96 GLU A C 1
ATOM 718 O O . GLU A 1 96 ? 14.982 -6.670 -9.290 1.00 94.25 96 GLU A O 1
ATOM 723 N N . SER A 1 97 ? 14.997 -6.617 -7.046 1.00 93.56 97 SER A N 1
ATOM 724 C CA . SER A 1 97 ? 14.045 -5.509 -6.918 1.00 93.56 97 SER A CA 1
ATOM 725 C C . SER A 1 97 ? 14.717 -4.166 -7.209 1.00 93.56 97 SER A C 1
ATOM 727 O O . SER A 1 97 ? 15.851 -3.918 -6.789 1.00 93.56 97 SER A O 1
ATOM 729 N N . LYS A 1 98 ? 13.995 -3.242 -7.850 1.00 92.88 98 LYS A N 1
ATOM 730 C CA . LYS A 1 98 ? 14.468 -1.866 -8.067 1.00 92.88 98 LYS A CA 1
ATOM 731 C C . LYS A 1 98 ? 13.706 -0.885 -7.186 1.00 92.88 98 LYS A C 1
ATOM 733 O O . LYS A 1 98 ? 12.484 -0.926 -7.090 1.00 92.88 98 LYS A O 1
ATOM 738 N N . LYS A 1 99 ? 14.442 0.031 -6.553 1.00 91.06 99 LYS A N 1
ATOM 739 C CA . LYS A 1 99 ? 13.881 1.143 -5.776 1.00 91.06 99 LYS A CA 1
ATOM 740 C C . LYS A 1 99 ? 13.892 2.413 -6.621 1.00 91.06 99 LYS A C 1
ATOM 742 O O . LYS A 1 99 ? 14.904 2.722 -7.253 1.00 91.06 99 LYS A O 1
ATOM 747 N N . CYS A 1 100 ? 12.798 3.168 -6.582 1.00 91.69 100 CYS A N 1
ATOM 748 C CA . CYS A 1 100 ? 12.792 4.533 -7.102 1.00 91.69 100 CYS A CA 1
ATOM 749 C C . CYS A 1 100 ? 13.673 5.455 -6.253 1.00 91.69 100 CYS A C 1
ATOM 751 O O . CYS A 1 100 ? 13.886 5.144 -5.072 1.00 91.69 100 CYS A O 1
ATOM 753 N N . PRO A 1 101 ? 14.166 6.574 -6.826 1.00 92.00 101 PRO A N 1
ATOM 754 C CA . PRO A 1 101 ? 15.050 7.494 -6.129 1.00 92.00 101 PRO A CA 1
ATOM 755 C C . PRO A 1 101 ? 14.384 8.017 -4.858 1.00 92.00 101 PRO A C 1
ATOM 757 O O . PRO A 1 101 ? 13.324 8.641 -4.913 1.00 92.00 101 PRO A O 1
ATOM 760 N N . GLN A 1 102 ? 14.988 7.733 -3.709 1.00 89.25 102 GLN A N 1
ATOM 761 C CA . GLN A 1 102 ? 14.476 8.135 -2.400 1.00 89.25 102 GLN A CA 1
ATOM 762 C C . GLN A 1 102 ? 15.612 8.305 -1.391 1.00 89.25 102 GLN A C 1
ATOM 764 O O . GLN A 1 102 ? 16.742 7.880 -1.629 1.00 89.25 102 GLN A O 1
ATOM 769 N N . LEU A 1 103 ? 15.309 8.932 -0.254 1.00 89.31 103 LEU A N 1
ATOM 770 C CA . LEU A 1 103 ? 16.258 9.091 0.844 1.00 89.31 103 LEU A CA 1
ATOM 771 C C . LEU A 1 103 ? 16.169 7.899 1.800 1.00 89.31 103 LEU A C 1
ATOM 773 O O . LEU A 1 103 ? 15.138 7.682 2.433 1.00 89.31 103 LEU A O 1
ATOM 777 N N . GLU A 1 104 ? 17.271 7.176 1.961 1.00 87.06 104 GLU A N 1
ATOM 778 C CA . GLU A 1 104 ? 17.434 6.101 2.939 1.00 87.06 104 GLU A CA 1
ATOM 779 C C . GLU A 1 104 ? 18.647 6.443 3.813 1.00 87.06 104 GLU A C 1
ATOM 781 O O . GLU A 1 104 ? 19.749 6.643 3.312 1.00 87.06 104 GLU A O 1
ATOM 786 N N . ASN A 1 105 ? 18.443 6.612 5.126 1.00 89.00 105 ASN A N 1
ATOM 787 C CA . ASN A 1 105 ? 19.489 7.056 6.064 1.00 89.00 105 ASN A CA 1
ATOM 788 C C . ASN A 1 105 ? 20.242 8.327 5.614 1.00 89.00 105 ASN A C 1
ATOM 790 O O . ASN A 1 105 ? 21.453 8.436 5.785 1.00 89.00 105 ASN A O 1
ATOM 794 N N . LYS A 1 106 ? 19.509 9.303 5.053 1.00 87.62 106 LYS A N 1
ATOM 795 C CA . LYS A 1 106 ? 20.032 10.563 4.477 1.00 87.62 106 LYS A CA 1
ATOM 796 C C . LYS A 1 106 ? 20.910 10.392 3.228 1.00 87.62 106 LYS A C 1
ATOM 798 O O . LYS A 1 106 ? 21.489 11.370 2.767 1.00 87.62 106 LYS A O 1
ATOM 803 N N . VAL A 1 107 ? 20.977 9.194 2.657 1.00 91.56 107 VAL A N 1
ATOM 804 C CA . VAL A 1 107 ? 21.659 8.917 1.391 1.00 91.56 107 VAL A CA 1
ATOM 805 C C . VAL A 1 107 ? 20.610 8.735 0.299 1.00 91.56 107 VAL A C 1
ATOM 807 O O . VAL A 1 107 ? 19.575 8.108 0.521 1.00 91.56 107 VAL A O 1
ATOM 810 N N . VAL A 1 108 ? 20.858 9.304 -0.882 1.00 89.38 108 VAL A N 1
ATOM 811 C CA . VAL A 1 108 ? 20.007 9.069 -2.054 1.00 89.38 108 VAL A CA 1
ATOM 812 C C . VAL A 1 108 ? 20.297 7.667 -2.581 1.00 89.38 108 VAL A C 1
ATOM 814 O O . VAL A 1 108 ? 21.426 7.364 -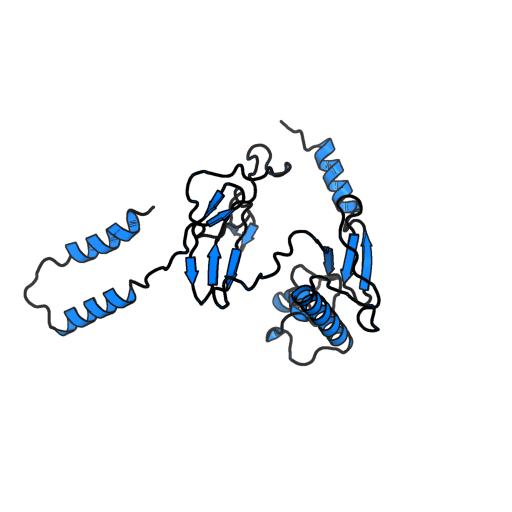2.962 1.00 89.38 108 VAL A O 1
ATOM 817 N N . VAL A 1 109 ? 19.276 6.817 -2.601 1.00 93.75 109 VAL A N 1
ATOM 818 C CA . VAL A 1 109 ? 19.335 5.447 -3.121 1.00 93.75 109 VAL A CA 1
ATOM 819 C C . VAL A 1 109 ? 18.305 5.261 -4.229 1.00 93.75 109 VAL A C 1
ATOM 821 O O . VAL A 1 109 ? 17.330 6.006 -4.305 1.00 93.75 109 VAL A O 1
ATOM 824 N N . GLY A 1 110 ? 18.483 4.229 -5.054 1.00 92.25 110 GLY A N 1
ATOM 825 C CA . GLY A 1 110 ? 17.559 3.889 -6.136 1.00 92.25 110 GLY A CA 1
ATOM 826 C C . GLY A 1 110 ? 17.998 4.409 -7.504 1.00 92.25 110 GLY A C 1
ATOM 827 O O . GLY A 1 110 ? 19.068 4.992 -7.661 1.00 92.25 110 GLY A O 1
ATOM 828 N N . THR A 1 111 ? 17.172 4.153 -8.513 1.00 91.31 111 THR A N 1
ATOM 829 C CA . THR A 1 111 ? 17.423 4.515 -9.916 1.00 91.31 111 THR A CA 1
ATOM 830 C C . THR A 1 111 ? 16.168 5.106 -10.537 1.00 91.31 111 THR A C 1
ATOM 832 O O . THR A 1 111 ? 15.067 4.756 -10.122 1.00 91.31 111 THR A O 1
ATOM 835 N N . LEU A 1 112 ? 16.319 5.976 -11.542 1.00 89.00 112 LEU A N 1
ATOM 836 C CA . LEU A 1 112 ? 15.176 6.458 -12.320 1.00 89.00 112 LEU A CA 1
ATOM 837 C C . LEU A 1 112 ? 14.453 5.302 -13.016 1.00 89.00 112 LEU A C 1
ATOM 839 O O . LEU A 1 112 ? 13.237 5.316 -13.060 1.00 89.00 112 LEU A O 1
ATOM 843 N N . ASP A 1 113 ? 15.159 4.262 -13.466 1.00 89.62 113 ASP A N 1
ATOM 844 C CA . ASP A 1 113 ? 14.559 3.102 -14.143 1.00 89.62 113 ASP A CA 1
ATOM 845 C C . ASP A 1 113 ? 13.927 2.114 -13.133 1.00 89.62 113 ASP A C 1
ATOM 847 O O . ASP A 1 113 ? 14.363 0.967 -13.001 1.00 89.62 113 ASP A O 1
ATOM 851 N N . CYS A 1 114 ? 12.924 2.576 -12.378 1.00 91.75 114 CYS A N 1
ATOM 852 C CA . CYS A 1 114 ? 12.315 1.870 -11.243 1.00 91.75 114 CYS A CA 1
ATOM 853 C C . CYS A 1 114 ? 10.843 1.469 -11.436 1.00 91.75 114 CYS A C 1
ATOM 855 O O . CYS A 1 114 ? 10.208 1.033 -10.476 1.00 91.75 114 CYS A O 1
ATOM 857 N N . LEU A 1 115 ? 10.278 1.618 -12.641 1.00 92.94 115 LEU A N 1
ATOM 858 C CA . LEU A 1 115 ? 8.899 1.204 -12.945 1.00 92.94 115 LEU A CA 1
ATOM 859 C C . LEU A 1 115 ? 8.806 -0.314 -13.110 1.00 92.94 115 LEU A C 1
ATOM 861 O O . LEU A 1 115 ? 8.578 -0.855 -14.195 1.00 92.94 115 LEU A O 1
ATOM 865 N N . THR A 1 116 ? 9.029 -0.992 -11.992 1.00 93.44 116 THR A N 1
ATOM 866 C CA . THR A 1 116 ? 9.078 -2.440 -11.876 1.00 93.44 116 THR A CA 1
ATOM 867 C C . THR A 1 116 ? 8.143 -2.939 -10.787 1.00 93.44 116 THR A C 1
ATOM 869 O O . THR A 1 116 ? 7.886 -2.231 -9.814 1.00 93.44 116 THR A O 1
ATOM 872 N N . VAL A 1 117 ? 7.667 -4.169 -10.929 1.00 91.75 117 VAL A N 1
ATOM 873 C CA . VAL A 1 117 ? 6.841 -4.865 -9.944 1.00 91.75 117 VAL A CA 1
ATOM 874 C C . VAL A 1 117 ? 7.535 -6.147 -9.493 1.00 91.75 117 VAL A C 1
ATOM 876 O O . VAL A 1 117 ? 8.195 -6.819 -10.286 1.00 91.75 117 VAL A O 1
ATOM 879 N N . ASP A 1 118 ? 7.363 -6.483 -8.218 1.00 92.50 118 ASP A N 1
ATOM 880 C CA . ASP A 1 118 ? 7.774 -7.767 -7.664 1.00 92.50 118 ASP A CA 1
ATOM 881 C C . ASP A 1 118 ? 6.540 -8.669 -7.539 1.00 92.50 118 ASP A C 1
ATOM 883 O O . ASP A 1 118 ? 5.537 -8.285 -6.933 1.00 92.50 118 ASP A O 1
ATOM 887 N N . ILE A 1 119 ? 6.603 -9.867 -8.115 1.00 89.38 119 ILE A N 1
ATOM 888 C CA . ILE A 1 119 ? 5.500 -10.831 -8.167 1.00 89.38 119 ILE A CA 1
ATOM 889 C C . ILE A 1 119 ? 5.875 -12.050 -7.329 1.00 89.38 119 ILE A C 1
ATOM 891 O O . ILE A 1 119 ? 6.924 -12.659 -7.536 1.00 89.38 119 ILE A O 1
ATOM 895 N N . TYR A 1 120 ? 4.992 -12.431 -6.409 1.00 88.06 120 TYR A N 1
ATOM 896 C CA . TYR A 1 120 ? 5.152 -13.601 -5.553 1.00 88.06 120 TYR A CA 1
ATOM 897 C C . TYR A 1 120 ? 3.986 -14.549 -5.796 1.00 88.06 120 TYR A C 1
ATOM 899 O O . TYR A 1 120 ? 2.830 -14.183 -5.589 1.00 88.06 120 TYR A O 1
ATOM 907 N N . VAL A 1 121 ? 4.292 -15.767 -6.229 1.00 82.56 121 VAL A N 1
ATOM 908 C CA . VAL A 1 121 ? 3.301 -16.809 -6.504 1.00 82.56 121 VAL A CA 1
ATOM 909 C C . VAL A 1 121 ? 3.558 -17.970 -5.546 1.00 82.56 121 VAL A C 1
ATOM 911 O O . VAL A 1 121 ? 4.638 -18.563 -5.614 1.00 82.56 121 VAL A O 1
ATOM 914 N N . PRO A 1 122 ? 2.622 -18.306 -4.641 1.00 79.81 122 PRO A N 1
ATOM 915 C CA . PRO A 1 122 ? 2.737 -19.512 -3.830 1.00 79.81 122 PRO A CA 1
ATOM 916 C C . PRO A 1 122 ? 2.884 -20.736 -4.738 1.00 79.81 122 PRO A C 1
ATOM 918 O O . PRO A 1 122 ? 2.094 -20.928 -5.658 1.00 79.81 122 PRO A O 1
ATOM 921 N N . THR A 1 123 ? 3.875 -21.587 -4.479 1.00 74.94 123 THR A N 1
ATOM 922 C CA . THR A 1 123 ? 4.007 -22.891 -5.152 1.00 74.94 123 THR A CA 1
ATOM 923 C C . THR A 1 123 ? 3.289 -24.007 -4.390 1.00 74.94 123 THR A C 1
ATOM 925 O O . THR A 1 123 ? 3.456 -25.179 -4.714 1.00 74.94 123 THR A O 1
ATOM 928 N N . ILE A 1 124 ? 2.540 -23.651 -3.342 1.00 62.19 124 ILE A N 1
ATOM 929 C CA . ILE A 1 124 ? 1.763 -24.557 -2.499 1.00 62.19 124 ILE A CA 1
ATOM 930 C C . ILE A 1 124 ? 0.306 -24.473 -2.975 1.00 62.19 124 ILE A C 1
ATOM 932 O O . ILE A 1 124 ? -0.365 -23.477 -2.719 1.00 62.19 124 ILE A O 1
ATOM 936 N N . GLY A 1 125 ? -0.153 -25.490 -3.707 1.00 55.00 125 GLY A N 1
ATOM 937 C CA . GLY A 1 125 ? -1.492 -25.555 -4.311 1.00 55.00 125 GLY A CA 1
ATOM 938 C C . GLY A 1 125 ? -1.474 -26.282 -5.659 1.00 55.00 125 GLY A C 1
ATOM 939 O O . GLY A 1 125 ? -0.412 -26.424 -6.269 1.00 55.00 125 GLY A O 1
ATOM 940 N N . ASN A 1 126 ? -2.625 -26.768 -6.129 1.00 53.22 126 ASN A N 1
ATOM 941 C CA . ASN A 1 126 ? -2.717 -27.362 -7.467 1.00 53.22 126 ASN A CA 1
ATOM 942 C C . ASN A 1 126 ? -2.721 -26.247 -8.524 1.00 53.22 126 ASN A C 1
ATOM 944 O O . ASN A 1 126 ? -3.305 -25.192 -8.305 1.00 53.22 126 ASN A O 1
ATOM 948 N N . GLN A 1 127 ? -2.136 -26.481 -9.706 1.00 49.81 127 GLN A N 1
ATOM 949 C CA . GLN A 1 127 ? -2.144 -25.509 -10.820 1.00 49.81 127 GLN A CA 1
ATOM 950 C C . GLN A 1 127 ? -3.559 -25.059 -11.248 1.00 49.81 127 GLN A C 1
ATOM 952 O O . GLN A 1 127 ? -3.696 -24.027 -11.899 1.00 49.81 127 GLN A O 1
ATOM 957 N N . GLN A 1 128 ? -4.602 -25.820 -10.892 1.00 46.47 128 GLN A N 1
ATOM 958 C CA . GLN A 1 128 ? -6.007 -25.476 -11.127 1.00 46.47 128 GLN A CA 1
ATOM 959 C C . GLN A 1 128 ? -6.586 -24.449 -10.147 1.00 46.47 128 GLN A C 1
ATOM 961 O O . GLN A 1 128 ? -7.628 -23.866 -10.463 1.00 46.47 128 GLN A O 1
ATOM 966 N N . ASP A 1 129 ? -5.947 -24.214 -8.999 1.00 52.97 129 ASP A N 1
ATOM 967 C CA . ASP A 1 129 ? -6.394 -23.204 -8.046 1.00 52.97 129 ASP A CA 1
ATOM 968 C C . ASP A 1 129 ? -6.110 -21.825 -8.652 1.00 52.97 129 ASP A C 1
ATOM 970 O O . ASP A 1 129 ? -5.020 -21.264 -8.533 1.00 52.97 129 ASP A O 1
ATOM 974 N N . HIS A 1 130 ? -7.096 -21.290 -9.375 1.00 51.06 130 HIS A N 1
ATOM 975 C CA . HIS A 1 130 ? -7.075 -19.914 -9.849 1.00 51.06 130 HIS A CA 1
ATOM 976 C C . HIS A 1 130 ? -7.050 -19.000 -8.625 1.00 51.06 130 HIS A C 1
ATOM 978 O O . HIS A 1 130 ? -8.092 -18.678 -8.052 1.00 51.06 130 HIS A O 1
ATOM 984 N N . PHE A 1 131 ? -5.859 -18.558 -8.227 1.00 54.94 131 PHE A N 1
ATOM 985 C CA . PHE A 1 131 ? -5.741 -17.394 -7.365 1.00 54.94 131 PHE A CA 1
ATOM 986 C C . PHE A 1 131 ? -6.348 -16.214 -8.137 1.00 54.94 131 PHE A C 1
ATOM 988 O O . PHE A 1 131 ? -5.887 -15.926 -9.245 1.00 54.94 131 PHE A O 1
ATOM 995 N N . PRO A 1 132 ? -7.402 -15.556 -7.627 1.00 52.19 132 PRO A N 1
ATOM 996 C CA . PRO A 1 132 ? -8.048 -14.471 -8.348 1.00 52.19 132 PRO A CA 1
ATOM 997 C C . PRO A 1 132 ? -7.032 -13.351 -8.601 1.00 52.19 132 PRO A C 1
ATOM 999 O O . PRO A 1 132 ? -6.598 -12.662 -7.678 1.00 52.19 132 PRO A O 1
ATOM 1002 N N . VAL A 1 133 ? -6.638 -13.168 -9.864 1.00 51.12 133 VAL A N 1
ATOM 1003 C CA . VAL A 1 133 ? -5.830 -12.022 -10.291 1.00 51.12 133 VAL A CA 1
ATOM 1004 C C . VAL A 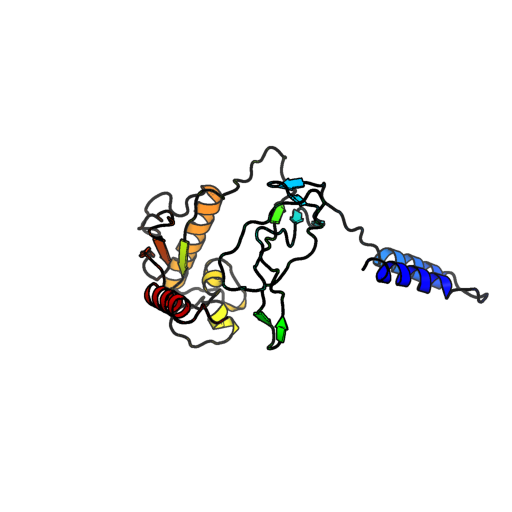1 133 ? -6.766 -10.815 -10.350 1.00 51.12 133 VAL A C 1
ATOM 1006 O O . VAL A 1 133 ? -7.476 -10.584 -11.326 1.00 51.12 133 VAL A O 1
ATOM 1009 N N . MET A 1 134 ? -6.799 -10.070 -9.246 1.00 52.81 134 MET A N 1
ATOM 1010 C CA . MET A 1 134 ? -7.664 -8.914 -8.974 1.00 52.81 134 MET A CA 1
ATOM 1011 C C . MET A 1 134 ? -7.262 -7.655 -9.771 1.00 52.81 134 MET A C 1
ATOM 1013 O O . MET A 1 134 ? -7.041 -6.594 -9.192 1.00 52.81 134 MET A O 1
ATOM 1017 N N . ALA A 1 135 ? -7.113 -7.745 -11.095 1.00 57.28 135 ALA A N 1
ATOM 1018 C CA . ALA A 1 135 ? -6.612 -6.627 -11.907 1.00 57.28 135 ALA A CA 1
ATOM 1019 C C . ALA A 1 135 ? -7.708 -5.725 -12.515 1.00 57.28 135 ALA A C 1
ATOM 1021 O O . ALA A 1 135 ? -7.393 -4.641 -13.001 1.00 57.28 135 ALA A O 1
ATOM 1022 N N . THR A 1 136 ? -8.987 -6.121 -12.500 1.00 64.88 136 THR A N 1
ATOM 1023 C CA . THR A 1 136 ? -10.063 -5.360 -13.177 1.00 64.88 136 THR A CA 1
ATOM 1024 C C . THR A 1 136 ? -10.811 -4.380 -12.271 1.00 64.88 136 THR A C 1
ATOM 1026 O O . THR A 1 136 ? -11.355 -3.391 -12.759 1.00 64.88 136 THR A O 1
ATOM 1029 N N . THR A 1 137 ? -10.826 -4.605 -10.955 1.00 76.06 137 THR A N 1
ATOM 1030 C CA . THR A 1 137 ? -11.554 -3.774 -9.982 1.00 76.06 137 THR A CA 1
ATOM 1031 C C . THR A 1 137 ? -10.594 -3.067 -9.035 1.00 76.06 137 THR A C 1
ATOM 1033 O O . THR A 1 137 ? -9.956 -3.706 -8.199 1.00 76.06 137 THR A O 1
ATOM 1036 N N . VAL A 1 138 ? -10.522 -1.737 -9.127 1.00 86.19 138 VAL A N 1
ATOM 1037 C CA . VAL A 1 138 ? -9.656 -0.925 -8.264 1.00 86.19 138 VAL A CA 1
ATOM 1038 C C . VAL A 1 138 ? -10.493 -0.193 -7.217 1.00 86.19 138 VAL A C 1
ATOM 1040 O O . VAL A 1 138 ? -11.362 0.621 -7.537 1.00 86.19 138 VAL A O 1
ATOM 1043 N N . TYR A 1 139 ? -10.182 -0.442 -5.947 1.00 90.94 139 TYR A N 1
ATOM 1044 C CA . TYR A 1 139 ? -10.706 0.303 -4.807 1.00 90.94 139 TYR A CA 1
ATOM 1045 C C . TYR A 1 139 ? -9.623 1.241 -4.281 1.00 90.94 139 TYR A C 1
ATOM 1047 O O . TYR A 1 139 ? -8.490 0.830 -4.042 1.00 90.94 139 TYR A O 1
ATOM 1055 N N . ARG A 1 140 ? -9.963 2.517 -4.094 1.00 91.94 140 ARG A N 1
ATOM 1056 C CA . ARG A 1 140 ? -9.035 3.530 -3.575 1.00 91.94 140 ARG A CA 1
ATOM 1057 C C . ARG A 1 140 ? -9.447 3.940 -2.166 1.00 91.94 140 ARG A C 1
ATOM 1059 O O . ARG A 1 140 ? -10.640 4.093 -1.908 1.00 91.94 140 ARG A O 1
ATOM 1066 N N . TYR A 1 141 ? -8.482 4.166 -1.277 1.00 94.19 141 TYR A N 1
ATOM 1067 C CA . TYR A 1 141 ? -8.728 4.748 0.045 1.00 94.19 141 TYR A CA 1
ATOM 1068 C C . TYR A 1 141 ? -7.749 5.867 0.387 1.00 94.19 141 TYR A C 1
ATOM 1070 O O . TYR A 1 141 ? -6.682 5.998 -0.213 1.00 94.19 141 TYR A O 1
ATOM 1078 N N . VAL A 1 142 ? -8.132 6.657 1.386 1.00 94.81 142 VAL A N 1
ATOM 1079 C CA . VAL A 1 142 ? -7.237 7.505 2.172 1.00 94.81 142 VAL A CA 1
ATOM 1080 C C . VAL A 1 142 ? -7.426 7.108 3.626 1.00 94.81 142 VAL A C 1
ATOM 1082 O O . VAL A 1 142 ? -8.538 7.164 4.144 1.00 94.81 142 VAL A O 1
ATOM 1085 N N . PHE A 1 143 ? -6.347 6.703 4.287 1.00 96.19 143 PHE A N 1
ATOM 1086 C CA . PHE A 1 143 ? -6.367 6.482 5.725 1.00 96.19 143 PHE A CA 1
ATOM 1087 C C . PHE A 1 143 ? -6.067 7.803 6.433 1.00 96.19 143 PHE A C 1
ATOM 1089 O O . PHE A 1 143 ? -4.975 8.351 6.294 1.00 96.19 143 PHE A O 1
ATOM 1096 N N . SER A 1 144 ? -7.052 8.342 7.150 1.00 95.69 144 SER A N 1
ATOM 1097 C CA . SER A 1 144 ? -6.952 9.638 7.837 1.00 95.69 144 SER A CA 1
ATOM 1098 C C . SER A 1 144 ? -7.197 9.545 9.346 1.00 95.69 144 SER A C 1
ATOM 1100 O O . SER A 1 144 ? -7.095 10.551 10.053 1.00 95.69 144 SER A O 1
ATOM 1102 N N . TYR A 1 145 ? -7.480 8.343 9.856 1.00 96.75 145 TYR A N 1
ATOM 1103 C CA . TYR A 1 145 ? -7.644 8.087 11.281 1.00 96.75 145 TYR A CA 1
ATOM 1104 C C . TYR A 1 145 ? -6.330 8.282 12.057 1.00 96.75 145 TYR A C 1
ATOM 1106 O O . TYR A 1 145 ? -5.299 7.683 11.754 1.00 96.75 145 TYR A O 1
ATOM 1114 N N . SER A 1 146 ? -6.382 9.105 13.104 1.00 95.56 146 SER A N 1
ATOM 1115 C CA . SER A 1 146 ? -5.279 9.304 14.047 1.00 95.56 146 SER A CA 1
ATOM 1116 C C . SER A 1 146 ? -5.713 8.827 15.429 1.00 95.56 146 SER A C 1
ATOM 1118 O O . SER A 1 146 ? -6.413 9.547 16.138 1.00 95.56 146 SER A O 1
ATOM 1120 N N . GLY A 1 147 ? -5.283 7.626 15.797 1.00 93.75 147 GLY A N 1
ATOM 1121 C CA . GLY A 1 147 ? -5.545 6.976 17.078 1.00 93.75 147 GLY A CA 1
ATOM 1122 C C . GLY A 1 147 ? -4.272 6.439 17.736 1.00 93.75 147 GLY A C 1
ATOM 1123 O O . GLY A 1 147 ? -3.152 6.801 17.366 1.00 93.75 147 GLY A O 1
ATOM 1124 N N . GLY A 1 148 ? -4.438 5.570 18.734 1.00 93.06 148 GLY A N 1
ATOM 1125 C CA . GLY A 1 148 ? -3.335 5.074 19.565 1.00 93.06 148 GLY A CA 1
ATOM 1126 C C . GLY A 1 148 ? -2.439 4.039 18.881 1.00 93.06 148 GLY A C 1
ATOM 1127 O O . GLY A 1 148 ? -1.367 3.719 19.398 1.00 93.06 148 GLY A O 1
ATOM 1128 N N . ARG A 1 149 ? -2.856 3.516 17.720 1.00 94.62 149 ARG A N 1
ATOM 1129 C CA . ARG A 1 149 ? -2.142 2.456 16.988 1.00 94.62 149 ARG A CA 1
ATOM 1130 C C . ARG A 1 149 ? -1.521 2.910 15.672 1.00 94.62 149 ARG A C 1
ATOM 1132 O O . ARG A 1 149 ? -1.137 2.077 14.861 1.00 94.62 149 ARG A O 1
ATOM 1139 N N . ASN A 1 150 ? -1.392 4.217 15.463 1.00 95.06 150 ASN A N 1
ATOM 1140 C CA . ASN A 1 150 ? -0.654 4.779 14.336 1.00 95.06 150 ASN A CA 1
ATOM 1141 C C . ASN A 1 150 ? 0.830 4.369 14.428 1.00 95.06 150 ASN A C 1
ATOM 1143 O O . ASN A 1 150 ? 1.598 4.922 15.222 1.00 95.06 150 ASN A O 1
ATOM 1147 N N . LEU A 1 151 ? 1.200 3.338 13.660 1.00 94.56 151 LEU A N 1
ATOM 1148 C CA . LEU A 1 151 ? 2.470 2.620 13.793 1.00 94.56 151 LEU A CA 1
ATOM 1149 C C . LEU A 1 151 ? 3.684 3.527 13.620 1.00 94.56 151 LEU A C 1
ATOM 1151 O O . LEU A 1 151 ? 4.614 3.473 14.422 1.00 94.56 151 LEU A O 1
ATOM 1155 N N . MET A 1 152 ? 3.684 4.355 12.582 1.00 94.12 152 MET A N 1
ATOM 1156 C CA . MET A 1 152 ? 4.838 5.168 12.217 1.00 94.12 152 MET A CA 1
ATOM 1157 C C . MET A 1 152 ? 4.974 6.349 13.166 1.00 94.12 152 MET A C 1
ATOM 1159 O O . MET A 1 152 ? 6.086 6.653 13.605 1.00 94.12 152 MET A O 1
ATOM 1163 N N . LYS A 1 153 ? 3.850 6.926 13.605 1.00 93.56 153 LYS A N 1
ATOM 1164 C CA . LYS A 1 153 ? 3.857 7.920 14.686 1.00 93.56 153 LYS A CA 1
ATOM 1165 C C . LYS A 1 153 ? 4.460 7.362 15.968 1.00 93.56 153 LYS A C 1
ATOM 1167 O O . LYS A 1 153 ? 5.300 8.026 16.566 1.00 93.56 153 LYS A O 1
ATOM 1172 N N . LYS A 1 154 ? 4.101 6.137 16.363 1.00 91.38 154 LYS A N 1
ATOM 1173 C CA . LYS A 1 154 ? 4.655 5.508 17.571 1.00 91.38 154 LYS A CA 1
ATOM 1174 C C . LYS A 1 154 ? 6.128 5.127 17.400 1.00 91.38 154 LYS A C 1
ATOM 1176 O O . LYS A 1 154 ? 6.937 5.425 18.271 1.00 91.38 154 LYS A O 1
ATOM 1181 N N . LYS A 1 155 ? 6.487 4.525 16.263 1.00 91.75 155 LYS A N 1
ATOM 1182 C CA . LYS A 1 155 ? 7.855 4.089 15.939 1.00 91.75 155 LYS A CA 1
ATOM 1183 C C . LYS A 1 155 ? 8.861 5.240 15.947 1.00 91.75 155 LYS A C 1
ATOM 1185 O O . LYS A 1 155 ? 9.981 5.055 16.409 1.00 91.75 155 LYS A O 1
ATOM 1190 N N . TYR A 1 156 ? 8.467 6.402 15.431 1.00 91.19 156 TYR A N 1
ATOM 1191 C CA . TYR A 1 156 ? 9.344 7.569 15.287 1.00 91.19 156 TYR A CA 1
ATOM 1192 C C . TYR A 1 156 ? 9.020 8.707 16.263 1.00 91.19 156 TYR A C 1
ATOM 1194 O O . TYR A 1 156 ? 9.552 9.802 16.108 1.00 91.19 156 TYR A O 1
ATOM 1202 N N . ASN A 1 157 ? 8.161 8.460 17.258 1.00 90.50 157 ASN A N 1
ATOM 1203 C CA . ASN A 1 157 ? 7.718 9.450 18.243 1.00 90.50 157 ASN A CA 1
ATOM 1204 C C . ASN A 1 157 ? 7.249 10.776 17.602 1.00 90.50 157 ASN A C 1
ATOM 1206 O O . ASN A 1 157 ? 7.647 11.869 18.006 1.00 90.50 157 ASN A O 1
ATOM 1210 N N . LEU A 1 158 ? 6.435 10.678 16.546 1.00 91.69 158 LEU A N 1
ATOM 1211 C CA . LEU A 1 158 ? 5.984 11.834 15.772 1.00 91.69 158 LEU A CA 1
ATOM 1212 C C . LEU A 1 158 ? 4.725 12.444 16.384 1.00 91.69 158 LEU A C 1
ATOM 1214 O O . LEU A 1 158 ? 3.692 11.783 16.508 1.00 91.69 158 LEU A O 1
ATOM 1218 N N . ASN A 1 159 ? 4.785 13.746 16.654 1.00 88.25 159 ASN A N 1
ATOM 1219 C CA . ASN A 1 159 ? 3.641 14.540 17.093 1.00 88.25 159 ASN A CA 1
ATOM 1220 C C . ASN A 1 159 ? 3.048 15.354 15.931 1.00 88.25 159 ASN A C 1
ATOM 1222 O O . ASN A 1 159 ? 3.082 16.582 15.922 1.00 88.25 159 ASN A O 1
ATOM 1226 N N . SER A 1 160 ? 2.566 14.660 14.900 1.00 86.69 160 SER A N 1
ATOM 1227 C CA . SER A 1 160 ? 1.876 15.275 13.762 1.00 86.69 160 SER A CA 1
ATOM 1228 C C . SER A 1 160 ? 0.355 15.196 13.909 1.00 86.69 160 SER A C 1
ATOM 1230 O O . SER A 1 160 ? -0.189 14.281 14.540 1.00 86.69 160 SER A O 1
ATOM 1232 N N . SER A 1 161 ? -0.354 16.142 13.291 1.00 87.88 161 SER A N 1
ATOM 1233 C CA . SER A 1 161 ? -1.803 16.053 13.122 1.00 87.88 161 SER A CA 1
ATOM 1234 C C . SER A 1 161 ? -2.153 15.031 12.033 1.00 87.88 161 SER A C 1
ATOM 1236 O O . SER A 1 161 ? -1.491 14.944 11.000 1.00 87.88 161 SER A O 1
ATOM 1238 N N . GLY A 1 162 ? -3.202 14.240 12.269 1.00 90.12 162 GLY A N 1
ATOM 1239 C CA . GLY A 1 162 ? -3.650 13.206 11.333 1.00 90.12 162 GLY A CA 1
ATOM 1240 C C . GLY A 1 162 ? -2.763 11.955 11.291 1.00 90.12 162 GLY A C 1
ATOM 1241 O O . GLY A 1 162 ? -1.925 11.726 12.172 1.00 90.12 162 GLY A O 1
ATOM 1242 N N . ALA A 1 163 ? -3.016 11.125 10.277 1.00 94.44 163 ALA A N 1
ATOM 1243 C CA . ALA A 1 163 ? -2.243 9.926 9.976 1.00 94.44 163 ALA A CA 1
ATOM 1244 C C . ALA A 1 163 ? -1.041 10.238 9.074 1.00 94.44 163 ALA A C 1
ATOM 1246 O O . ALA A 1 163 ? -1.097 11.108 8.203 1.00 94.44 163 ALA A O 1
ATOM 1247 N N . THR A 1 164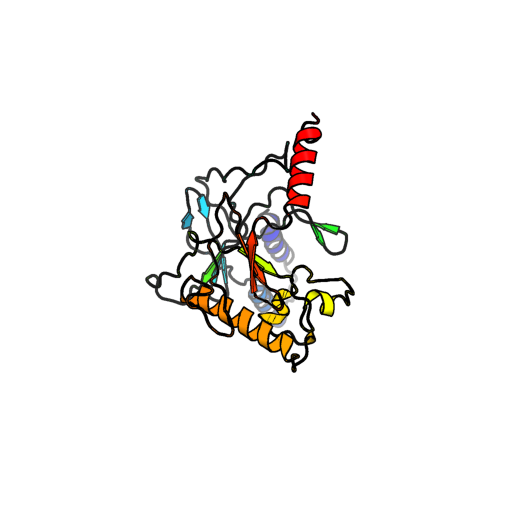 ? 0.035 9.490 9.272 1.00 92.62 164 THR A N 1
ATOM 1248 C CA . THR A 1 164 ? 1.241 9.476 8.443 1.00 92.62 164 THR A CA 1
ATOM 1249 C C . THR A 1 164 ? 1.293 8.209 7.591 1.00 92.62 164 THR A C 1
ATOM 1251 O O . THR A 1 164 ? 0.555 7.252 7.826 1.00 92.62 164 THR A O 1
ATOM 1254 N N . HIS A 1 165 ? 2.146 8.210 6.566 1.00 91.69 165 HIS A N 1
ATOM 1255 C CA . HIS A 1 165 ? 2.292 7.064 5.674 1.00 91.69 165 HIS A CA 1
ATOM 1256 C C . HIS A 1 165 ? 2.698 5.805 6.453 1.00 91.69 165 HIS A C 1
ATOM 1258 O O . HIS A 1 165 ? 3.722 5.830 7.131 1.00 91.69 165 HIS A O 1
ATOM 1264 N N . GLY A 1 166 ? 1.913 4.729 6.334 1.00 93.06 166 GLY A N 1
ATOM 1265 C CA . GLY A 1 166 ? 2.154 3.438 6.982 1.00 93.06 166 GLY A CA 1
ATOM 1266 C C . GLY A 1 166 ? 1.525 3.289 8.371 1.00 93.06 166 GLY A C 1
ATOM 1267 O O . GLY A 1 166 ? 1.678 2.241 8.998 1.00 93.06 166 GLY A O 1
ATOM 1268 N N . ASP A 1 167 ? 0.820 4.302 8.883 1.00 95.81 167 ASP A N 1
ATOM 1269 C CA . ASP A 1 167 ? 0.153 4.219 10.187 1.00 95.81 167 ASP A CA 1
ATOM 1270 C C . ASP A 1 167 ? -0.984 3.195 10.234 1.00 95.81 167 ASP A C 1
ATOM 1272 O O . ASP A 1 167 ? -1.241 2.617 11.293 1.00 95.81 167 ASP A O 1
ATOM 1276 N N . GLU A 1 168 ? -1.653 2.963 9.108 1.00 96.00 168 GLU A N 1
ATOM 1277 C CA . GLU A 1 168 ? -2.755 2.014 8.977 1.00 96.00 168 GLU A CA 1
ATOM 1278 C C . GLU A 1 168 ? -2.328 0.577 9.292 1.00 96.00 168 GLU A C 1
ATOM 1280 O O . GLU A 1 168 ? -3.143 -0.233 9.737 1.00 96.00 168 GLU A O 1
ATOM 1285 N N . LEU A 1 169 ? -1.036 0.267 9.127 1.00 96.12 169 LEU A N 1
ATOM 1286 C CA . LEU A 1 169 ? -0.487 -1.062 9.382 1.00 96.12 169 LEU A CA 1
ATOM 1287 C C . LEU A 1 169 ? -0.663 -1.486 10.840 1.00 96.12 169 LEU A C 1
ATOM 1289 O O . LEU A 1 169 ? -0.867 -2.668 11.096 1.00 96.12 169 LEU A O 1
ATOM 1293 N N . GLY A 1 170 ? -0.662 -0.550 11.794 1.00 95.69 170 GLY A N 1
ATOM 1294 C CA . GLY A 1 170 ? -0.901 -0.872 13.205 1.00 95.69 170 GLY A CA 1
ATOM 1295 C C . GLY A 1 170 ? -2.349 -1.256 13.538 1.00 95.69 170 GLY A C 1
ATOM 1296 O O . GLY A 1 170 ? -2.622 -1.742 14.642 1.00 95.69 170 GLY A O 1
ATOM 1297 N N . TYR A 1 171 ? -3.273 -1.068 12.591 1.00 97.00 171 TYR A N 1
ATOM 1298 C CA . TYR A 1 171 ? -4.672 -1.498 12.679 1.00 97.00 171 TYR A CA 1
ATOM 1299 C C . TYR A 1 171 ? -4.952 -2.787 11.891 1.00 97.00 171 TYR A C 1
ATOM 1301 O O . TYR A 1 171 ? -5.998 -3.395 12.094 1.00 97.00 171 TYR A O 1
ATOM 1309 N N . LEU A 1 172 ? -4.031 -3.213 11.019 1.00 95.75 172 LEU A N 1
ATOM 1310 C CA . LEU A 1 172 ? -4.107 -4.482 10.283 1.00 95.75 172 LEU A CA 1
ATOM 1311 C C . LEU A 1 172 ? -3.259 -5.581 10.924 1.00 95.75 172 LEU A C 1
ATOM 1313 O O . LEU A 1 172 ? -3.656 -6.742 10.939 1.00 95.75 172 LEU A O 1
ATOM 1317 N N . LEU A 1 173 ? -2.086 -5.215 11.437 1.00 93.25 173 LEU A N 1
ATOM 1318 C CA . LEU A 1 173 ? -1.087 -6.128 11.972 1.00 93.25 173 LEU A CA 1
ATOM 1319 C C . LEU A 1 173 ? -0.764 -5.755 13.418 1.00 93.25 173 LEU A C 1
ATOM 1321 O O . LEU A 1 173 ? -0.734 -4.580 13.798 1.00 93.25 173 LEU A O 1
ATOM 1325 N N . ASN A 1 174 ? -0.492 -6.770 14.236 1.00 88.81 174 ASN A N 1
ATOM 1326 C CA . ASN A 1 174 ? -0.042 -6.546 15.599 1.00 88.81 174 ASN A CA 1
ATOM 1327 C C . ASN A 1 174 ? 1.485 -6.421 15.640 1.00 88.81 174 ASN A C 1
ATOM 1329 O O . ASN A 1 174 ? 2.198 -7.330 15.224 1.00 88.81 174 ASN A O 1
ATOM 1333 N N . TYR A 1 175 ? 1.980 -5.304 16.170 1.00 88.31 175 TYR A N 1
ATOM 1334 C CA . TYR A 1 175 ? 3.405 -5.058 16.383 1.00 88.31 175 TYR A CA 1
ATOM 1335 C C . TYR A 1 175 ? 3.670 -4.915 17.880 1.00 88.31 175 TYR A C 1
ATOM 1337 O O . TYR A 1 175 ? 2.956 -4.170 18.549 1.00 88.31 175 TYR A O 1
ATOM 1345 N N . ASN A 1 176 ? 4.744 -5.531 18.386 1.00 87.00 176 ASN A N 1
ATOM 1346 C CA . ASN A 1 176 ? 5.093 -5.530 19.817 1.00 87.00 176 ASN A CA 1
ATOM 1347 C C . ASN A 1 176 ? 5.121 -4.119 20.436 1.00 87.00 176 ASN A C 1
ATOM 1349 O O . ASN A 1 176 ? 4.720 -3.921 21.577 1.00 87.00 176 ASN A O 1
ATOM 1353 N N . MET A 1 177 ? 5.539 -3.107 19.669 1.00 86.31 177 MET A N 1
ATOM 1354 C CA . MET A 1 177 ? 5.584 -1.717 20.138 1.00 86.31 177 MET A CA 1
ATOM 1355 C C . MET A 1 177 ? 4.211 -1.068 20.357 1.00 86.31 177 MET A C 1
ATOM 1357 O O . MET A 1 177 ? 4.128 -0.030 21.013 1.00 86.31 177 MET A O 1
ATOM 1361 N N . LEU A 1 178 ? 3.123 -1.622 19.818 1.00 87.38 178 LEU A N 1
ATOM 1362 C CA . LEU A 1 178 ? 1.781 -1.039 19.922 1.00 87.38 178 LEU A CA 1
ATOM 1363 C C . LEU A 1 178 ? 1.109 -1.331 21.270 1.00 87.38 178 LEU A C 1
ATOM 1365 O O . LEU A 1 178 ? 0.239 -0.555 21.665 1.00 87.38 178 LEU A O 1
ATOM 1369 N N . GLY A 1 179 ? 1.591 -2.329 22.016 1.00 83.25 179 GLY A N 1
ATOM 1370 C CA . GLY A 1 179 ? 0.975 -2.805 23.254 1.00 83.25 179 GLY A CA 1
ATOM 1371 C C . GLY A 1 179 ? -0.293 -3.631 23.002 1.00 83.25 179 GLY A C 1
ATOM 1372 O O . GLY A 1 179 ? -0.917 -3.541 21.940 1.00 83.25 179 GLY A O 1
ATOM 1373 N N . ASP A 1 180 ? -0.679 -4.427 24.000 1.00 80.25 180 ASP A N 1
ATOM 1374 C CA . ASP A 1 180 ? -1.692 -5.480 23.827 1.00 80.25 180 ASP A CA 1
ATOM 1375 C C . ASP A 1 180 ? -3.139 -4.985 23.922 1.00 80.25 180 ASP A C 1
ATOM 1377 O O . ASP A 1 180 ? -4.052 -5.637 23.421 1.00 80.25 180 ASP A O 1
ATOM 1381 N N . LYS A 1 181 ? -3.376 -3.834 24.564 1.00 88.25 181 LYS A N 1
ATOM 1382 C CA . LYS A 1 181 ? -4.728 -3.328 24.843 1.00 88.25 181 LYS A CA 1
ATOM 1383 C C . LYS A 1 181 ? -5.049 -2.094 23.994 1.00 88.25 181 LYS A C 1
ATOM 1385 O O . LYS A 1 181 ? -4.646 -0.990 24.365 1.00 88.25 181 LYS A O 1
ATOM 1390 N N . PRO A 1 182 ? -5.758 -2.245 22.860 1.00 94.19 182 PRO A N 1
ATOM 1391 C CA . PRO A 1 182 ? -6.243 -1.108 22.087 1.00 94.19 182 PRO A CA 1
ATOM 1392 C C . PRO A 1 182 ? -7.314 -0.326 22.858 1.00 94.19 182 PRO A C 1
ATOM 1394 O O . PRO A 1 182 ? -8.048 -0.879 23.677 1.00 94.19 182 PRO A O 1
ATOM 1397 N N . THR A 1 183 ? -7.435 0.973 22.577 1.00 95.06 183 THR A N 1
ATOM 1398 C CA . THR A 1 183 ? -8.581 1.753 23.068 1.00 95.06 183 THR A CA 1
ATOM 1399 C C . THR A 1 183 ? -9.873 1.268 22.395 1.00 95.06 183 THR A C 1
ATOM 1401 O O . THR A 1 183 ? -9.805 0.728 21.291 1.00 95.06 183 THR A O 1
ATOM 1404 N N . PRO A 1 184 ? -11.072 1.506 22.965 1.00 96.69 184 PRO A N 1
ATOM 1405 C CA . PRO A 1 184 ? -12.327 1.103 22.320 1.00 96.69 184 PRO A CA 1
ATOM 1406 C C . PRO A 1 184 ? -12.501 1.660 20.897 1.00 96.69 184 PRO A C 1
ATOM 1408 O O . PRO A 1 184 ? -13.020 0.980 20.018 1.00 96.69 184 PRO A O 1
ATOM 1411 N N . LYS A 1 185 ? -12.022 2.887 20.641 1.00 96.75 185 LYS A N 1
ATOM 1412 C CA . LYS A 1 185 ? -12.056 3.495 19.300 1.00 96.75 185 LYS A CA 1
ATOM 1413 C C . LYS A 1 185 ? -11.085 2.811 18.340 1.00 96.75 185 LYS A C 1
ATOM 1415 O O . LYS A 1 185 ? -11.440 2.560 17.191 1.00 96.75 185 LYS A O 1
ATOM 1420 N N . ASP A 1 186 ? -9.886 2.483 18.819 1.00 96.69 186 ASP A N 1
ATOM 1421 C CA . ASP A 1 186 ? -8.900 1.762 18.019 1.00 96.69 186 ASP A CA 1
ATOM 1422 C C . ASP A 1 186 ? -9.348 0.328 17.741 1.00 96.69 186 ASP A C 1
ATOM 1424 O O . ASP A 1 186 ? -9.120 -0.150 16.637 1.00 96.69 186 ASP A O 1
ATOM 1428 N N . GLN A 1 187 ? -10.040 -0.326 18.679 1.00 97.00 187 GLN A N 1
ATOM 1429 C CA . GLN A 1 187 ? -10.622 -1.650 18.460 1.00 97.00 187 GLN A CA 1
ATOM 1430 C C . GLN A 1 187 ? -11.650 -1.618 17.326 1.00 97.00 187 GLN A C 1
ATOM 1432 O O . GLN A 1 187 ? -11.557 -2.421 16.408 1.00 97.00 187 GLN A O 1
ATOM 1437 N N . ILE A 1 188 ? -12.548 -0.626 17.304 1.00 97.50 188 ILE A N 1
ATOM 1438 C CA . ILE A 1 188 ? -13.495 -0.451 16.188 1.00 97.50 188 ILE A CA 1
ATOM 1439 C C . ILE A 1 188 ? -12.752 -0.265 14.857 1.00 97.50 188 ILE A C 1
ATOM 1441 O O . ILE A 1 188 ? -13.184 -0.781 13.827 1.00 97.50 188 ILE A O 1
ATOM 1445 N N . MET A 1 189 ? -11.640 0.477 14.849 1.00 97.75 189 MET A N 1
ATOM 1446 C CA . MET A 1 189 ? -10.836 0.649 13.639 1.00 97.75 189 MET A CA 1
ATOM 1447 C C . MET A 1 189 ? -10.137 -0.653 13.219 1.00 97.75 189 MET A C 1
ATOM 1449 O O . MET A 1 189 ? -10.142 -0.967 12.032 1.00 97.75 189 MET A O 1
ATOM 1453 N N . ILE A 1 190 ? -9.595 -1.429 14.162 1.00 97.31 190 ILE A N 1
ATOM 1454 C CA . ILE A 1 190 ? -9.033 -2.766 13.904 1.00 97.31 190 ILE A CA 1
ATOM 1455 C C . ILE A 1 190 ? -10.100 -3.667 13.283 1.00 97.31 190 ILE A C 1
ATOM 1457 O O . ILE A 1 190 ? -9.866 -4.256 12.229 1.00 97.31 190 ILE A O 1
ATOM 1461 N N . ASP A 1 191 ? -11.291 -3.723 13.876 1.00 97.75 191 ASP A N 1
ATOM 1462 C CA . ASP A 1 191 ? -12.393 -4.558 13.396 1.00 97.75 191 ASP A CA 1
ATOM 1463 C C . ASP A 1 191 ? -12.812 -4.148 11.975 1.00 97.75 191 ASP A C 1
ATOM 1465 O O . ASP A 1 191 ? -13.011 -4.996 11.107 1.00 97.75 191 ASP A O 1
ATOM 1469 N N . ARG A 1 192 ? -12.890 -2.839 11.693 1.00 97.75 192 ARG A N 1
ATOM 1470 C CA . ARG A 1 192 ? -13.172 -2.323 10.342 1.00 97.75 192 ARG A CA 1
ATOM 1471 C C . ARG A 1 192 ? -12.090 -2.708 9.341 1.00 97.75 192 ARG A C 1
ATOM 1473 O O . ARG A 1 192 ? -12.418 -3.238 8.283 1.00 97.75 192 ARG A O 1
ATOM 1480 N N . MET A 1 193 ? -10.828 -2.423 9.652 1.00 97.56 193 MET A N 1
ATOM 1481 C CA . MET A 1 193 ? -9.692 -2.660 8.756 1.00 97.56 193 MET A CA 1
ATOM 1482 C C . MET A 1 193 ? -9.542 -4.152 8.455 1.00 97.56 193 MET A C 1
ATOM 1484 O O . MET A 1 193 ? -9.485 -4.551 7.295 1.00 97.56 193 MET A O 1
ATOM 1488 N N . THR A 1 194 ? -9.565 -4.997 9.482 1.00 97.06 194 THR A N 1
ATOM 1489 C CA . THR A 1 194 ? -9.453 -6.451 9.309 1.00 97.06 194 THR A CA 1
ATOM 1490 C C . THR A 1 194 ? -10.632 -7.027 8.525 1.00 97.06 194 THR A C 1
ATOM 1492 O O . THR A 1 194 ? -10.407 -7.805 7.598 1.00 97.06 194 THR A O 1
ATOM 1495 N N . ALA A 1 195 ? -11.871 -6.597 8.795 1.00 97.25 195 ALA A N 1
ATOM 1496 C CA . ALA A 1 195 ? -13.043 -7.045 8.040 1.00 97.25 195 ALA A CA 1
ATOM 1497 C C . ALA A 1 195 ? -12.984 -6.632 6.561 1.00 97.25 195 ALA A C 1
ATOM 1499 O O . ALA A 1 195 ? -13.225 -7.459 5.685 1.00 97.25 195 ALA A O 1
ATOM 1500 N N . ILE A 1 196 ? -12.638 -5.374 6.274 1.00 96.31 196 ILE A N 1
ATOM 1501 C CA . ILE A 1 196 ? -12.503 -4.854 4.906 1.00 96.31 196 ILE A CA 1
ATOM 1502 C C . ILE A 1 196 ? -11.465 -5.661 4.117 1.00 96.31 196 ILE A C 1
ATOM 1504 O O . ILE A 1 196 ? -11.758 -6.125 3.012 1.00 96.31 196 ILE A O 1
ATOM 1508 N N . TRP A 1 197 ? -10.261 -5.843 4.670 1.00 96.19 197 TRP A N 1
ATOM 1509 C CA . TRP A 1 197 ? -9.180 -6.553 3.981 1.00 96.19 197 TRP A CA 1
ATOM 1510 C C . TRP A 1 197 ? -9.501 -8.041 3.809 1.00 96.19 197 TRP A C 1
ATOM 1512 O O . TRP A 1 197 ? -9.278 -8.589 2.729 1.00 96.19 197 TRP A O 1
ATOM 1522 N N . ALA A 1 198 ? -10.083 -8.686 4.825 1.00 93.44 198 ALA A N 1
ATOM 1523 C CA . ALA A 1 198 ? -10.504 -10.083 4.736 1.00 93.44 198 ALA A CA 1
ATOM 1524 C C . ALA A 1 198 ? -11.610 -10.287 3.689 1.00 93.44 198 ALA A C 1
ATOM 1526 O O . ALA A 1 198 ? -11.546 -11.230 2.900 1.00 93.44 198 ALA A O 1
ATOM 1527 N N . ASN A 1 199 ? -12.600 -9.391 3.633 1.00 93.62 199 ASN A N 1
ATOM 1528 C CA . ASN A 1 199 ? -13.656 -9.435 2.624 1.00 93.62 199 ASN A CA 1
ATOM 1529 C C . ASN A 1 199 ? -13.095 -9.257 1.213 1.00 93.62 199 ASN A C 1
ATOM 1531 O O . ASN A 1 199 ? -13.475 -10.001 0.313 1.00 93.62 199 ASN A O 1
ATOM 1535 N N . PHE A 1 200 ? -12.169 -8.314 1.020 1.00 92.81 200 PHE A N 1
ATOM 1536 C CA . PHE A 1 200 ? -11.523 -8.125 -0.274 1.00 92.81 200 PHE A CA 1
ATOM 1537 C C . PHE A 1 200 ? -10.744 -9.374 -0.699 1.00 92.81 200 PHE A C 1
ATOM 1539 O O . PHE A 1 200 ? -10.931 -9.851 -1.814 1.00 92.81 200 PHE A O 1
ATOM 1546 N N . ALA A 1 201 ? -9.945 -9.956 0.198 1.00 86.19 201 ALA A N 1
ATOM 1547 C CA . ALA A 1 201 ? -9.199 -11.180 -0.089 1.00 86.19 201 ALA A CA 1
ATOM 1548 C C . ALA A 1 201 ? -10.116 -12.373 -0.417 1.00 86.19 201 ALA A C 1
ATOM 1550 O O . ALA A 1 201 ? -9.783 -13.189 -1.271 1.00 86.19 201 ALA A O 1
ATOM 1551 N N . LYS A 1 202 ? -11.275 -12.476 0.247 1.00 82.69 202 LYS A N 1
ATOM 1552 C CA . LYS A 1 202 ? -12.204 -13.603 0.088 1.00 82.69 202 LYS A CA 1
ATOM 1553 C C . LYS A 1 202 ? -13.162 -13.459 -1.097 1.00 82.69 202 LYS A C 1
ATOM 1555 O O . LYS A 1 202 ? -13.512 -14.458 -1.716 1.00 82.69 202 LYS A O 1
ATOM 1560 N N . PHE A 1 203 ? -13.634 -12.246 -1.374 1.00 86.94 203 PHE A N 1
ATOM 1561 C CA . PHE A 1 203 ? -14.749 -11.995 -2.297 1.00 86.94 203 PHE A CA 1
ATOM 1562 C C . PHE A 1 203 ? -14.409 -11.023 -3.430 1.00 86.94 203 PHE A C 1
ATOM 1564 O O . PHE A 1 203 ? -15.252 -10.774 -4.287 1.00 86.94 203 PHE A O 1
ATOM 1571 N N . GLY A 1 204 ? -13.238 -10.388 -3.395 1.00 86.69 204 GLY A N 1
ATOM 1572 C CA . GLY A 1 204 ? -12.875 -9.301 -4.303 1.00 86.69 204 GLY A CA 1
ATOM 1573 C C . GLY A 1 204 ? -13.624 -7.980 -4.068 1.00 86.69 204 GLY A C 1
ATOM 1574 O O . GLY A 1 204 ? -13.315 -6.978 -4.705 1.00 86.69 204 GLY A O 1
ATOM 1575 N N . ASN A 1 205 ? -14.573 -7.944 -3.126 1.00 91.06 205 ASN A N 1
ATOM 1576 C CA . ASN A 1 205 ? -15.325 -6.755 -2.727 1.00 91.06 205 ASN A CA 1
ATOM 1577 C C . ASN A 1 205 ? -15.075 -6.462 -1.232 1.00 91.06 205 ASN A C 1
ATOM 1579 O O . ASN A 1 205 ? -15.440 -7.295 -0.398 1.00 91.06 205 ASN A O 1
ATOM 1583 N N . PRO A 1 206 ? -14.496 -5.302 -0.857 1.00 94.19 206 PRO A N 1
ATOM 1584 C CA . PRO A 1 206 ? -14.159 -5.001 0.537 1.00 94.19 206 PRO A CA 1
ATOM 1585 C C . PRO A 1 206 ? -15.380 -4.835 1.459 1.00 94.19 206 PRO A C 1
ATOM 1587 O O . PRO A 1 206 ? -15.303 -5.116 2.658 1.00 94.19 206 PRO A O 1
ATOM 1590 N N . ILE A 1 207 ? -16.516 -4.369 0.926 1.00 95.00 207 ILE A N 1
ATOM 1591 C CA . ILE A 1 207 ? -17.755 -4.149 1.690 1.00 95.00 207 ILE A CA 1
ATOM 1592 C C . ILE A 1 207 ? -18.933 -4.720 0.886 1.00 95.00 207 ILE A C 1
ATOM 1594 O O . ILE A 1 207 ? -19.679 -3.967 0.258 1.00 95.00 207 ILE A O 1
ATOM 1598 N N . PRO A 1 208 ? -19.126 -6.053 0.892 1.00 92.44 208 PRO A N 1
ATOM 1599 C CA . PRO A 1 208 ? -20.161 -6.702 0.086 1.00 92.44 208 PRO A CA 1
ATOM 1600 C C . PRO A 1 208 ? -21.582 -6.407 0.590 1.00 92.44 208 PRO A C 1
ATOM 1602 O O . PRO A 1 208 ? -22.539 -6.465 -0.178 1.00 92.44 208 PRO A O 1
ATOM 1605 N N . LYS A 1 209 ? -21.735 -6.080 1.880 1.00 94.12 209 LYS A N 1
ATOM 1606 C CA . LYS A 1 209 ? -23.014 -5.732 2.510 1.00 94.12 209 LYS A CA 1
ATOM 1607 C C . LYS A 1 209 ? -22.801 -4.691 3.606 1.00 94.12 209 LYS A C 1
ATOM 1609 O O . LYS A 1 209 ? -21.821 -4.760 4.345 1.00 94.12 209 LYS A O 1
ATOM 1614 N N . LYS A 1 210 ? -23.756 -3.765 3.743 1.00 95.56 210 LYS A N 1
ATOM 1615 C CA . LYS A 1 210 ? -23.780 -2.792 4.842 1.00 95.56 210 LYS A CA 1
ATOM 1616 C C . LYS A 1 210 ? -24.005 -3.488 6.184 1.00 95.56 210 LYS A C 1
ATOM 1618 O O . LYS A 1 210 ? -24.891 -4.333 6.316 1.00 95.56 210 LYS A O 1
ATOM 1623 N N . THR A 1 211 ? -23.233 -3.088 7.183 1.00 95.88 211 THR A N 1
ATOM 1624 C CA . THR A 1 211 ? -23.370 -3.523 8.579 1.00 95.88 211 THR A CA 1
ATOM 1625 C C . THR A 1 211 ? -23.223 -2.318 9.507 1.00 95.88 211 THR A C 1
ATOM 1627 O O . THR A 1 211 ? -22.816 -1.243 9.070 1.00 95.88 211 THR A O 1
ATOM 1630 N N . ASN A 1 212 ? -23.493 -2.489 10.803 1.00 94.69 212 ASN A N 1
ATOM 1631 C CA . ASN A 1 212 ? -23.234 -1.433 11.791 1.00 94.69 212 ASN A CA 1
ATOM 1632 C C . ASN A 1 212 ? -21.744 -1.044 11.843 1.00 94.69 212 ASN A C 1
ATOM 1634 O O . ASN A 1 212 ? -21.405 0.110 12.096 1.00 94.69 212 ASN A O 1
ATOM 1638 N N . LEU A 1 213 ? -20.849 -2.001 11.569 1.00 95.44 213 LEU A N 1
ATOM 1639 C CA . LEU A 1 213 ? -19.406 -1.775 11.521 1.00 95.44 213 LEU A CA 1
ATOM 1640 C C . LEU A 1 213 ? -18.984 -1.049 10.233 1.00 95.44 213 LEU A C 1
ATOM 1642 O O . LEU A 1 213 ? -18.143 -0.147 10.283 1.00 95.44 213 LEU A O 1
ATOM 1646 N N . LEU A 1 214 ? -19.593 -1.427 9.102 1.00 96.25 214 LEU A N 1
ATOM 1647 C CA . LEU A 1 214 ? -19.306 -0.955 7.745 1.00 96.25 214 LEU A CA 1
ATOM 1648 C C . LEU A 1 214 ? -20.588 -0.393 7.092 1.00 96.25 214 LEU A C 1
ATOM 1650 O O . LEU A 1 214 ? -21.226 -1.072 6.283 1.00 96.25 214 LEU A O 1
ATOM 1654 N N . PRO A 1 215 ? -21.012 0.833 7.450 1.00 92.88 215 PRO A N 1
ATOM 1655 C CA . PRO A 1 215 ? -22.317 1.365 7.042 1.00 92.88 215 PRO A CA 1
ATOM 1656 C C . PRO A 1 215 ? -22.367 1.855 5.587 1.00 92.88 215 PRO A C 1
ATOM 1658 O O . PRO A 1 215 ? -23.445 1.965 5.000 1.00 92.88 215 PRO A O 1
ATOM 1661 N N . ASN A 1 216 ? -21.209 2.142 4.992 1.00 91.56 216 ASN A N 1
ATOM 1662 C CA . ASN A 1 216 ? -21.089 2.692 3.647 1.00 91.56 216 ASN A CA 1
ATOM 1663 C C . ASN A 1 216 ? -20.463 1.653 2.722 1.00 91.56 216 ASN A C 1
ATOM 1665 O O . ASN A 1 216 ? -19.420 1.096 3.052 1.00 91.56 216 ASN A O 1
ATOM 1669 N N . LEU A 1 217 ? -21.110 1.391 1.582 1.00 92.62 217 LEU A N 1
ATOM 1670 C CA . LEU A 1 217 ? -20.531 0.533 0.550 1.00 92.62 217 LEU A CA 1
ATOM 1671 C C . LEU A 1 217 ? -19.308 1.231 -0.045 1.00 92.62 217 LEU A C 1
ATOM 1673 O O . LEU A 1 217 ? -19.287 2.456 -0.168 1.00 92.62 217 LEU A O 1
ATOM 1677 N N . TRP A 1 218 ? -18.299 0.445 -0.405 1.00 93.44 218 TRP A N 1
ATOM 1678 C CA . TRP A 1 218 ? -17.100 0.964 -1.043 1.00 93.44 218 TRP A CA 1
ATOM 1679 C C . TRP A 1 218 ? -17.309 0.963 -2.556 1.00 93.44 218 TRP A C 1
ATOM 1681 O O . TRP A 1 218 ? -17.414 -0.096 -3.168 1.00 93.44 218 TRP A O 1
ATOM 1691 N N . GLU A 1 219 ? -17.403 2.148 -3.156 1.00 91.62 219 GLU A N 1
ATOM 1692 C CA . GLU A 1 219 ? -17.572 2.289 -4.606 1.00 91.62 219 GLU A CA 1
ATOM 1693 C C . GLU A 1 219 ? -16.231 2.116 -5.341 1.00 91.62 219 GLU A C 1
ATOM 1695 O O . GLU A 1 219 ? -15.162 2.456 -4.822 1.00 91.62 219 GLU A O 1
ATOM 1700 N N . LEU A 1 220 ? -16.289 1.579 -6.561 1.00 89.81 220 LEU A N 1
ATOM 1701 C CA . LEU A 1 220 ? -15.116 1.421 -7.417 1.00 89.81 220 LEU A CA 1
ATOM 1702 C C . LEU A 1 220 ? -14.548 2.783 -7.815 1.00 89.81 220 LEU A C 1
ATOM 1704 O O . LEU A 1 220 ? -15.280 3.734 -8.091 1.00 89.81 220 LEU A O 1
ATOM 1708 N N . THR A 1 221 ? -13.223 2.871 -7.901 1.00 85.44 221 THR A N 1
ATOM 1709 C CA . THR A 1 221 ? -12.595 4.076 -8.433 1.00 85.44 221 THR A CA 1
ATOM 1710 C C . THR A 1 221 ? -12.693 4.069 -9.959 1.00 85.44 221 THR A C 1
ATOM 1712 O O . THR A 1 221 ? -12.410 3.065 -10.610 1.00 85.44 221 THR A O 1
ATOM 1715 N N . THR A 1 222 ? -13.083 5.201 -10.538 1.00 82.31 222 THR A N 1
ATOM 1716 C CA . THR A 1 222 ? -13.089 5.421 -11.989 1.00 82.31 222 THR A CA 1
ATOM 1717 C C . THR A 1 222 ? -12.045 6.465 -12.364 1.00 82.31 222 THR A C 1
ATOM 1719 O O . THR A 1 222 ? -11.584 7.232 -11.505 1.00 82.31 222 THR A O 1
ATOM 1722 N N . LYS A 1 223 ? -11.657 6.504 -13.645 1.00 74.81 223 LYS A N 1
ATOM 1723 C CA . LYS A 1 223 ? -10.694 7.492 -14.153 1.00 74.81 223 LYS A CA 1
ATOM 1724 C C . LYS A 1 223 ? -11.234 8.918 -14.037 1.00 74.81 223 LYS A C 1
ATOM 1726 O O . LYS A 1 223 ? -10.459 9.843 -13.859 1.00 74.81 223 LYS A O 1
ATOM 1731 N N . GLU A 1 224 ? -12.548 9.087 -14.095 1.00 77.06 224 GLU A N 1
ATOM 1732 C CA . GLU A 1 224 ? -13.216 10.386 -14.125 1.00 77.06 224 GLU A CA 1
ATOM 1733 C C . GLU A 1 224 ? -13.433 10.938 -12.715 1.00 77.06 224 GLU A C 1
ATOM 1735 O O . GLU A 1 224 ? -13.175 12.109 -12.445 1.00 77.06 224 GLU A O 1
ATOM 1740 N N . TYR A 1 225 ? -13.915 10.101 -11.792 1.00 74.25 225 TYR A N 1
ATOM 1741 C CA . TYR A 1 225 ? -14.370 10.574 -10.482 1.00 74.25 225 TYR A CA 1
ATOM 1742 C C . TYR A 1 225 ? -13.357 10.337 -9.365 1.00 74.25 225 TYR A C 1
ATOM 1744 O O . TYR A 1 225 ? -13.467 10.969 -8.308 1.00 74.25 225 TYR A O 1
ATOM 1752 N N . HIS A 1 226 ? -12.383 9.439 -9.577 1.00 82.38 226 HIS A N 1
ATOM 1753 C CA . HIS A 1 226 ? -11.329 9.113 -8.613 1.00 82.38 226 HIS A CA 1
ATOM 1754 C C . HIS A 1 226 ? -11.862 8.944 -7.182 1.00 82.38 226 HIS A C 1
ATOM 1756 O O . HIS A 1 226 ? -11.291 9.465 -6.215 1.00 82.38 226 HIS A O 1
ATOM 1762 N N . GLN A 1 227 ? -13.006 8.268 -7.063 1.00 90.56 227 GLN A N 1
ATOM 1763 C CA . GLN A 1 227 ? -13.675 8.022 -5.794 1.00 90.56 227 GLN A CA 1
ATOM 1764 C C . GLN A 1 227 ? -12.754 7.234 -4.867 1.00 90.56 227 GLN A C 1
ATOM 1766 O O . GLN A 1 227 ? -11.979 6.389 -5.325 1.00 90.56 227 GLN A O 1
ATOM 1771 N N . TYR A 1 228 ? -12.825 7.526 -3.574 1.00 92.88 228 TYR A N 1
ATOM 1772 C CA . TYR A 1 228 ? -12.068 6.814 -2.560 1.00 92.88 228 TYR A CA 1
ATOM 1773 C C . TYR A 1 228 ? -12.841 6.740 -1.247 1.00 92.88 228 TYR A C 1
ATOM 1775 O O . TYR A 1 228 ? -13.618 7.640 -0.923 1.00 92.88 228 TYR A O 1
ATOM 1783 N N . LEU A 1 229 ? -12.589 5.690 -0.470 1.00 95.62 229 LEU A N 1
ATOM 1784 C CA . LEU A 1 229 ? -13.072 5.600 0.900 1.00 95.62 229 LEU A CA 1
ATOM 1785 C C . LEU A 1 229 ? -12.109 6.342 1.832 1.00 95.62 229 LEU A C 1
ATOM 1787 O O . LEU A 1 229 ? -10.927 6.013 1.917 1.00 95.62 229 LEU A O 1
ATOM 1791 N N . ASP A 1 230 ? -12.602 7.353 2.535 1.00 96.06 230 ASP A N 1
ATOM 1792 C CA . ASP A 1 230 ? -11.891 7.970 3.647 1.00 96.06 230 ASP A CA 1
ATOM 1793 C C . ASP A 1 230 ? -12.102 7.125 4.902 1.00 96.06 230 ASP A C 1
ATOM 1795 O O . ASP A 1 230 ? -13.211 7.031 5.440 1.00 96.06 230 ASP A O 1
ATOM 1799 N N . ILE A 1 231 ? -11.024 6.483 5.340 1.00 96.81 231 ILE A N 1
ATOM 1800 C CA . ILE A 1 231 ? -10.997 5.639 6.525 1.00 96.81 231 ILE A CA 1
ATOM 1801 C C . ILE A 1 231 ? -10.599 6.519 7.709 1.00 96.81 231 ILE A C 1
ATOM 1803 O O . ILE A 1 231 ? -9.419 6.748 7.987 1.00 96.81 231 ILE A O 1
ATOM 1807 N N . ASN A 1 232 ? -11.624 7.027 8.390 1.00 95.69 232 ASN A N 1
ATOM 1808 C CA . ASN A 1 232 ? -11.528 7.773 9.639 1.00 95.69 232 ASN A CA 1
ATOM 1809 C C . ASN A 1 232 ? -12.461 7.149 10.699 1.00 95.69 232 ASN A C 1
ATOM 1811 O O . ASN A 1 232 ? -13.051 6.085 10.491 1.00 95.69 232 ASN A O 1
ATOM 1815 N N . SER A 1 233 ? -12.642 7.819 11.837 1.00 94.31 233 SER A N 1
ATOM 1816 C CA . SER A 1 233 ? -13.613 7.460 12.879 1.00 94.31 233 SER A CA 1
ATOM 1817 C C . SER A 1 233 ? -15.013 7.200 12.310 1.00 94.31 233 SER A C 1
ATOM 1819 O O . SER A 1 233 ? -15.722 6.312 12.787 1.00 94.31 233 SER A O 1
ATOM 1821 N N . GLN A 1 234 ? -15.378 7.895 11.233 1.00 94.50 234 GLN A N 1
ATOM 1822 C CA . GLN A 1 234 ? -16.500 7.567 10.362 1.00 94.50 234 GLN A CA 1
ATOM 1823 C C . GLN A 1 234 ? -15.979 7.238 8.959 1.00 94.50 234 GLN A C 1
ATOM 1825 O O . GLN A 1 234 ? -15.206 8.001 8.383 1.00 94.50 234 GLN A O 1
ATOM 1830 N N . LEU A 1 235 ? -16.414 6.101 8.409 1.00 95.44 235 LEU A N 1
ATOM 1831 C CA . LEU A 1 235 ? -16.119 5.731 7.026 1.00 95.44 235 LEU A CA 1
ATOM 1832 C C . LEU A 1 235 ? -16.942 6.615 6.097 1.00 95.44 235 LEU A C 1
ATOM 1834 O O . LEU A 1 235 ? -18.155 6.695 6.274 1.00 95.44 235 LEU A O 1
ATOM 1838 N N . SER A 1 236 ? -16.328 7.251 5.105 1.00 95.56 236 SER A N 1
ATOM 1839 C CA . SER A 1 236 ? -17.068 8.103 4.166 1.00 95.56 236 SER A CA 1
ATOM 1840 C C . SER A 1 236 ? -16.516 8.006 2.751 1.00 95.56 236 SER A C 1
ATOM 1842 O O . SER A 1 236 ? -15.306 8.048 2.546 1.00 95.56 236 SER A O 1
ATOM 1844 N N . MET A 1 237 ? -17.402 7.883 1.763 1.00 94.62 237 MET A N 1
ATOM 1845 C CA . MET A 1 237 ? -17.003 7.971 0.361 1.00 94.62 237 MET A CA 1
ATOM 1846 C C . MET A 1 237 ? -16.739 9.431 0.001 1.00 94.62 237 MET A C 1
ATOM 1848 O O . MET A 1 237 ? -17.563 10.313 0.250 1.00 94.62 237 MET A O 1
ATOM 1852 N N . LYS A 1 238 ? -15.572 9.687 -0.583 1.00 93.31 238 LYS A N 1
ATOM 1853 C CA . LYS A 1 238 ? -15.128 11.004 -1.041 1.00 93.31 238 LYS A CA 1
ATOM 1854 C C . LYS A 1 238 ? -14.612 10.907 -2.475 1.00 93.31 238 LYS A C 1
ATOM 1856 O O . LYS A 1 238 ? -14.487 9.826 -3.048 1.00 93.31 238 LYS A O 1
ATOM 1861 N N . ARG A 1 239 ? -14.345 12.060 -3.087 1.00 90.50 239 ARG A N 1
ATOM 1862 C CA . ARG A 1 239 ? -13.861 12.179 -4.471 1.00 90.50 239 ARG A CA 1
ATOM 1863 C C . ARG A 1 239 ? -12.638 13.073 -4.527 1.00 90.50 239 ARG A C 1
ATOM 1865 O O . ARG A 1 239 ? -12.509 13.978 -3.707 1.00 90.50 239 ARG A O 1
ATOM 1872 N N . MET A 1 240 ? -11.770 12.816 -5.504 1.00 79.12 240 MET A N 1
ATOM 1873 C CA . MET A 1 240 ? -10.603 13.651 -5.823 1.00 79.12 240 MET A CA 1
ATOM 1874 C C . MET A 1 240 ? -9.719 13.968 -4.597 1.00 79.12 240 MET A C 1
ATOM 1876 O O . MET A 1 240 ? -9.692 15.105 -4.107 1.00 79.12 240 MET A O 1
ATOM 1880 N N . PRO A 1 241 ? -8.974 12.979 -4.073 1.00 79.50 241 PRO A N 1
ATOM 1881 C CA . PRO A 1 241 ? -8.152 13.186 -2.889 1.00 79.50 241 PRO A CA 1
ATOM 1882 C C . PRO A 1 241 ? -7.108 14.268 -3.163 1.00 79.50 241 PRO A C 1
ATOM 1884 O O . PRO A 1 241 ? -6.416 14.248 -4.180 1.00 79.50 241 PRO A O 1
ATOM 1887 N N . THR A 1 242 ? -6.987 15.229 -2.246 1.00 80.38 242 THR A N 1
ATOM 1888 C CA . THR A 1 242 ? -6.040 16.352 -2.355 1.00 80.38 242 THR A CA 1
ATOM 1889 C C . THR A 1 242 ? -6.191 17.190 -3.638 1.00 80.38 242 THR A C 1
ATOM 1891 O O . THR A 1 242 ? -5.210 17.762 -4.110 1.00 80.38 242 THR A O 1
ATOM 1894 N N . HIS A 1 243 ? -7.413 17.322 -4.179 1.00 80.38 243 HIS A N 1
ATOM 1895 C CA . HIS A 1 243 ? -7.712 18.068 -5.416 1.00 80.38 243 HIS A CA 1
ATOM 1896 C C . HIS A 1 243 ? -6.982 19.416 -5.529 1.00 80.38 243 HIS A C 1
ATOM 1898 O O . HIS A 1 243 ? -6.371 19.689 -6.551 1.00 80.38 243 HIS A O 1
ATOM 1904 N N . LYS A 1 244 ? -6.969 20.237 -4.465 1.00 82.56 244 LYS A N 1
ATOM 1905 C CA . LYS A 1 244 ? -6.265 21.536 -4.464 1.00 82.56 244 LYS A CA 1
ATOM 1906 C C . LYS A 1 244 ? -4.765 21.398 -4.750 1.00 82.56 244 LYS A C 1
ATOM 1908 O O . LYS A 1 244 ? -4.218 22.161 -5.535 1.00 82.56 244 LYS A O 1
ATOM 1913 N N . ARG A 1 245 ? -4.108 20.410 -4.132 1.00 78.88 245 ARG A N 1
ATOM 1914 C CA . ARG A 1 245 ? -2.681 20.124 -4.341 1.00 78.88 245 ARG A CA 1
ATOM 1915 C C . ARG A 1 245 ? -2.440 19.614 -5.759 1.00 78.88 245 ARG A C 1
ATOM 1917 O O . ARG A 1 245 ? -1.496 20.054 -6.399 1.00 78.88 245 ARG A O 1
ATOM 1924 N N . MET A 1 246 ? -3.289 18.714 -6.250 1.00 77.31 246 MET A N 1
ATOM 1925 C CA . MET A 1 246 ? -3.183 18.193 -7.618 1.00 77.31 246 MET A CA 1
ATOM 1926 C C . MET A 1 246 ? -3.407 19.285 -8.667 1.00 77.31 246 MET A C 1
ATOM 1928 O O . MET A 1 246 ? -2.629 19.377 -9.609 1.00 77.31 246 MET A O 1
ATOM 1932 N N . ALA A 1 247 ? -4.391 20.163 -8.465 1.00 81.25 247 ALA A N 1
ATOM 1933 C CA . ALA A 1 247 ? -4.640 21.317 -9.323 1.00 81.25 247 ALA A CA 1
ATOM 1934 C C . ALA A 1 247 ? -3.456 22.295 -9.319 1.00 81.25 247 ALA A C 1
ATOM 1936 O O . ALA A 1 247 ? -3.050 22.753 -10.382 1.00 81.25 247 ALA A O 1
ATOM 1937 N N . PHE A 1 248 ? -2.861 22.562 -8.148 1.00 85.88 248 PHE A N 1
ATOM 1938 C CA . PHE A 1 248 ? -1.647 23.373 -8.046 1.00 85.88 248 PHE A CA 1
ATOM 1939 C C . PHE A 1 248 ? -0.504 22.786 -8.878 1.00 85.88 248 PHE A C 1
ATOM 1941 O O . PHE A 1 248 ? 0.049 23.494 -9.710 1.00 85.88 248 PHE A O 1
ATOM 1948 N N . TRP A 1 249 ? -0.173 21.500 -8.699 1.00 75.06 249 TRP A N 1
ATOM 1949 C CA . TRP A 1 249 ? 0.917 20.875 -9.458 1.00 75.06 249 TRP A CA 1
ATOM 1950 C C . TRP A 1 249 ? 0.605 20.816 -10.952 1.00 75.06 249 TRP A C 1
ATOM 1952 O O . TRP A 1 249 ? 1.467 21.139 -11.758 1.00 75.06 249 TRP A O 1
ATOM 1962 N N . SER A 1 250 ? -0.632 20.485 -11.329 1.00 70.38 250 SER A N 1
ATOM 1963 C CA . SER A 1 250 ? -1.064 20.492 -12.730 1.00 70.38 250 SER A CA 1
ATOM 1964 C C . SER A 1 250 ? -0.893 21.872 -13.372 1.00 70.38 250 SER A C 1
ATOM 1966 O O . SER A 1 250 ? -0.352 21.970 -14.472 1.00 70.38 250 SER A O 1
ATOM 1968 N N . LEU A 1 251 ? -1.282 22.941 -12.671 1.00 81.44 251 LEU A N 1
ATOM 1969 C CA . LEU A 1 251 ? -1.093 24.312 -13.137 1.00 81.44 251 LEU A CA 1
ATOM 1970 C C . LEU A 1 251 ? 0.389 24.697 -13.189 1.00 81.44 251 LEU A C 1
ATOM 1972 O O . LEU A 1 251 ? 0.835 25.255 -14.185 1.00 81.44 251 LEU A O 1
ATOM 1976 N N . PHE A 1 252 ? 1.150 24.379 -12.142 1.00 78.75 252 PHE A N 1
ATOM 1977 C CA . PHE A 1 252 ? 2.581 24.655 -12.068 1.00 78.75 252 PHE A CA 1
ATOM 1978 C C . PHE A 1 252 ? 3.326 24.018 -13.247 1.00 78.75 252 PHE A C 1
ATOM 1980 O O . PHE A 1 252 ? 4.058 24.706 -13.949 1.00 78.75 252 PHE A O 1
ATOM 1987 N N . TYR A 1 253 ? 3.078 22.738 -13.533 1.00 67.56 253 TYR A N 1
ATOM 1988 C CA . TYR A 1 253 ? 3.687 22.060 -14.678 1.00 67.56 253 TYR A CA 1
ATOM 1989 C C . TYR A 1 253 ? 3.200 22.610 -16.017 1.00 67.56 253 TYR A C 1
ATOM 1991 O O . TYR A 1 253 ? 3.996 22.731 -16.940 1.00 67.56 253 TYR A O 1
ATOM 1999 N N . LYS A 1 254 ? 1.929 23.000 -16.137 1.00 70.62 254 LYS A N 1
ATOM 2000 C CA . LYS A 1 254 ? 1.432 23.636 -17.363 1.00 70.62 254 LYS A CA 1
ATOM 2001 C C . LYS A 1 254 ? 2.118 24.978 -17.647 1.00 70.62 254 LYS A C 1
ATOM 2003 O O . LYS A 1 254 ? 2.325 25.312 -18.805 1.00 70.62 254 LYS A O 1
ATOM 2008 N N . LEU A 1 255 ? 2.422 25.756 -16.610 1.00 80.06 255 LEU A N 1
ATOM 2009 C CA . LEU A 1 255 ? 3.012 27.092 -16.749 1.00 80.06 255 LEU A CA 1
ATOM 2010 C C . LEU A 1 255 ? 4.541 27.073 -16.836 1.00 80.06 255 LEU A C 1
ATOM 2012 O O . LEU A 1 255 ? 5.116 27.930 -17.500 1.00 80.06 255 LEU A O 1
ATOM 2016 N N . TYR A 1 256 ? 5.188 26.129 -16.152 1.00 77.50 256 TYR A N 1
ATOM 2017 C CA . TYR A 1 256 ? 6.639 26.136 -15.936 1.00 77.50 256 TYR A CA 1
ATOM 2018 C C . TYR A 1 256 ? 7.331 24.816 -16.303 1.00 77.50 256 TYR A C 1
ATOM 2020 O O . TYR A 1 256 ? 8.547 24.726 -16.194 1.00 77.50 256 TYR A O 1
ATOM 2028 N N . GLY A 1 257 ? 6.587 23.778 -16.696 1.00 63.66 257 GLY A N 1
ATOM 2029 C CA . GLY A 1 257 ? 7.136 22.454 -17.007 1.00 63.66 257 GLY A CA 1
ATOM 2030 C C . GLY A 1 257 ? 7.781 22.344 -18.390 1.00 63.66 257 GLY A C 1
ATOM 2031 O O . GLY A 1 257 ? 8.582 21.442 -18.602 1.00 63.66 257 GLY A O 1
ATOM 2032 N N . GLU A 1 258 ? 7.483 23.266 -19.310 1.00 58.72 258 GLU A N 1
ATOM 2033 C CA . GLU A 1 258 ? 8.194 23.408 -20.586 1.00 58.72 258 GLU A CA 1
ATOM 2034 C C . GLU A 1 258 ? 9.325 24.436 -20.456 1.00 58.72 258 GLU A C 1
ATOM 2036 O O . GLU A 1 258 ? 9.288 25.530 -21.016 1.00 58.72 258 GLU A O 1
ATOM 2041 N N . THR A 1 259 ? 10.362 24.095 -19.700 1.00 50.06 259 THR A N 1
ATOM 2042 C CA . THR A 1 259 ? 11.654 24.779 -19.815 1.00 50.06 259 THR A CA 1
ATOM 2043 C C . THR A 1 259 ? 12.661 23.822 -20.431 1.00 50.06 259 THR A C 1
ATOM 2045 O O . THR A 1 259 ? 13.205 22.996 -19.711 1.00 50.06 259 THR A O 1
ATOM 2048 N N . LYS A 1 260 ? 12.817 23.979 -21.756 1.00 43.59 260 LYS A N 1
ATOM 2049 C CA . LYS A 1 260 ? 13.917 23.589 -22.665 1.00 43.59 260 LYS A CA 1
ATOM 2050 C C . LYS A 1 260 ? 14.693 22.304 -22.382 1.00 43.59 260 LYS A C 1
ATOM 2052 O O . LYS A 1 260 ? 15.467 22.283 -21.404 1.00 43.59 260 LYS A O 1
#

Sequence (260 aa):
MQKASAQCCVRLLQKSAMSPGLEIWSMTLLISVARVCCTKVEYTPVVAVEGLKIKGLKENGFAKYLGVPYGIIDKGNPFGPMKPHPGSSDVFEATESKKCPQLENKVVVGTLDCLTVDIYVPTIGNQQDHFPVMATTVYRYVFSYSGGRNLMKKKYNLNSSGATHGDELGYLLNYNMLGDKPTPKDQIMIDRMTAIWANFAKFGNPIPKKTNLLPNLWELTTKEYHQYLDINSQLSMKRMPTHKRMAFWSLFYKLYGETK

Foldseek 3Di:
DVPPVVVVVVVVVVVPPDDPDDDPVNVVVVVVVVVVPDPDWAKDPWDDDPQATEIATDDDQKTKQAFAAQWDADPVQLVDDTDGDPHDPDYDYRYDHFDPFDADVNDTDGDSGHRGDMDIGGNPDDPPPPQPPLPPFDAAADEFADALQQPVCQVVVDPDHTHDPPRLVSLADPDPSSDDDGDPLSVLLSVLSNQQVVCCSVPVFSDPDADPSRNDGGDTADPPFRWHWYRYSDTDIDTDPPVVVVVVVVVCCVVPVPDD

Organism: Mythimna separata (NCBI:txid271217)

pLDDT: mean 80.89, std 17.99, range [32.25, 97.75]

Secondary structure (DSSP, 8-state):
-THHHHHHHHHHHHT----S---HHHHHHHHHHHHHT----EEPPPEEETTEEEE-EEETTEEEEEEEE-EE--TT-TTSPPEEP--EEEEEE-B---PPSEEETTEEE--S---EEEEEEE-SS-TT-------S----EEE---STT-HHHHHTT---SS--TTTTHHHHS--GGG-S---HHHHHHHHHHHHHHHHHHHHS-S-SS--SS--S--PPP-TTT--EEEESSSEEEESSTTHHHHHHHHHHHHHHS---

Radius of gyration: 25.63 Å; chains: 1; bounding box: 78×62×52 Å

InterPro domains:
  IPR002018 Carboxylesterase, type B [PF00135] (47-134)
  IPR002018 Carboxylesterase, type B [PF00135] (136-249)
  IPR029058 Alpha/Beta hydrolase fold [G3DSA:3.40.50.1820] (33-136)
  IPR029058 Alpha/Beta hydrolase fold [G3DSA:3.40.50.1820] (137-257)
  IPR029058 Alpha/Beta hydrolase fold [SSF53474] (45-134)
  IPR029058 Alpha/Beta hydrolase fold [SSF53474] (137-253)